Protein AF-0000000084534179 (afdb_homodimer)

Sequence (292 aa):
MTILSTWSPVGTPAGGVPAGLADACLRVGRDLLGTIPERLPAGFRWMLAEEGPDGLPAGPALGWWAGEPLFWRGVDVTLPDARLALFVADLVQDHLTGYAFVQWPECPGHTHPLEPVADAGEAWWRCPASHRKLSPIGLLAGPAPAMTILSTWSPVGTPAGGVPAGLADACLRVGRDLLGTIPERLPAGFRWMLAEEGPDGLPAGPALGWWAGEPLFWRGVDVTLPDARLALFVADLVQDHLTGYAFVQWPECPGHTHPLEPVADAGEAWWRCPASHRKLSPIGLLAGPAPA

Radius of gyration: 19.47 Å; Cα contacts (8 Å, |Δi|>4): 582; chains: 2; bounding box: 47×59×46 Å

Foldseek 3Di:
DAWDWKAAQQGAIDPDQDPLLRVLSNLQSLQCCLAPVVLADVQKIKIWGFADDPPPGGAIWIAIDDPHTPDIDGDDSPDQSQVSNLVVNVRVQCCCVVPVVDAPDDDPPDPHYFHWDRDPRFIFGADPVVRDTDDTRNANNHDDDD/DAWDWKAAQQDAIDPDQDPLLSVLSNLQSLQCCLAPVVLADVQKIKIWGFADDPPPGGAIWIAIDDPHTPDIDGDDSPDQSQVSNLVVNVRVQCCCVVPVVDAPDDDPPDPHYFHWDRDPRFIFGADPVVRDTDDTRNANNHDDDD

Structure (mmCIF, N/CA/C/O backbone):
data_AF-0000000084534179-model_v1
#
loop_
_entity.id
_entity.type
_entity.pdbx_description
1 polymer 'Uncharacterized protein'
#
loop_
_atom_site.group_PDB
_atom_site.id
_atom_site.type_symbol
_atom_site.label_atom_id
_atom_site.label_alt_id
_atom_site.label_comp_id
_atom_site.label_asym_id
_atom_site.label_entity_id
_atom_site.label_seq_id
_atom_site.pdbx_PDB_ins_code
_atom_site.Cartn_x
_atom_site.Cartn_y
_atom_site.Cartn_z
_atom_site.occupancy
_atom_site.B_iso_or_equiv
_atom_site.auth_seq_id
_atom_site.auth_comp_id
_atom_site.auth_asym_id
_atom_site.auth_atom_id
_atom_site.pdbx_PDB_model_num
ATOM 1 N N . MET A 1 1 ? -14.414 -8.781 8.469 1 77.06 1 MET A N 1
ATOM 2 C CA . MET A 1 1 ? -13.734 -9.477 7.383 1 77.06 1 MET A CA 1
ATOM 3 C C . MET A 1 1 ? -14 -10.977 7.438 1 77.06 1 MET A C 1
ATOM 5 O O . MET A 1 1 ? -13.906 -11.586 8.5 1 77.06 1 MET A O 1
ATOM 9 N N . THR A 1 2 ? -14.516 -11.539 6.363 1 86.56 2 THR A N 1
ATOM 10 C CA . THR A 1 2 ? -14.742 -12.977 6.223 1 86.56 2 THR A CA 1
ATOM 11 C C . THR A 1 2 ? -13.727 -13.594 5.273 1 86.56 2 THR A C 1
ATOM 13 O O . THR A 1 2 ? -13.555 -13.133 4.141 1 86.56 2 THR A O 1
ATOM 16 N N . ILE A 1 3 ? -13.094 -14.633 5.809 1 91.56 3 ILE A N 1
ATOM 17 C CA . ILE A 1 3 ? -12.109 -15.32 4.98 1 91.56 3 ILE A CA 1
ATOM 18 C C . ILE A 1 3 ? -12.812 -16.297 4.043 1 91.56 3 ILE A C 1
ATOM 20 O O . ILE A 1 3 ? -13.531 -17.188 4.496 1 91.56 3 ILE A O 1
ATOM 24 N N . LEU A 1 4 ? -12.633 -16.141 2.809 1 93.62 4 LEU A N 1
ATOM 25 C CA . LEU A 1 4 ? -13.273 -16.984 1.809 1 93.62 4 LEU A CA 1
ATOM 26 C C . LEU A 1 4 ? -12.391 -18.188 1.461 1 93.62 4 LEU A C 1
ATOM 28 O O . LEU A 1 4 ? -12.891 -19.297 1.254 1 93.62 4 LEU A O 1
ATOM 32 N N . SER A 1 5 ? -11.18 -18 1.414 1 96.06 5 SER A N 1
ATOM 33 C CA . SER A 1 5 ? -10.266 -19.062 1.024 1 96.06 5 SER A CA 1
ATOM 34 C C . SER A 1 5 ? -8.82 -18.703 1.375 1 96.06 5 SER A C 1
ATOM 36 O O . SER A 1 5 ? -8.469 -17.531 1.434 1 96.06 5 SER A O 1
ATOM 38 N N . THR A 1 6 ? -8.047 -19.656 1.701 1 97.19 6 THR A N 1
ATOM 39 C CA . THR A 1 6 ? -6.59 -19.547 1.761 1 97.19 6 THR A CA 1
ATOM 40 C C . THR A 1 6 ? -5.93 -20.656 0.953 1 97.19 6 THR A C 1
ATOM 42 O O . THR A 1 6 ? -6.469 -21.766 0.852 1 97.19 6 THR A O 1
ATOM 45 N N . TRP A 1 7 ? -4.785 -20.391 0.361 1 97.88 7 TRP A N 1
ATOM 46 C CA . TRP A 1 7 ? -4.105 -21.422 -0.425 1 97.88 7 TRP A CA 1
ATOM 47 C C . TRP A 1 7 ? -2.607 -21.141 -0.499 1 97.88 7 TRP A C 1
ATOM 49 O O . TRP A 1 7 ? -2.16 -20.031 -0.227 1 97.88 7 TRP A O 1
ATOM 59 N N . SER A 1 8 ? -1.868 -22.172 -0.824 1 97.38 8 SER A N 1
ATOM 60 C CA . SER A 1 8 ? -0.41 -22.109 -0.825 1 97.38 8 SER A CA 1
ATOM 61 C C . SER A 1 8 ? 0.099 -21.188 -1.932 1 97.38 8 SER A C 1
ATOM 63 O O . SER A 1 8 ? -0.598 -20.953 -2.922 1 97.38 8 SER A O 1
ATOM 65 N N . PRO A 1 9 ? 1.322 -20.688 -1.859 1 97.25 9 PRO A N 1
ATOM 66 C CA . PRO A 1 9 ? 1.873 -19.719 -2.809 1 97.25 9 PRO A CA 1
ATOM 67 C C . PRO A 1 9 ? 1.792 -20.203 -4.258 1 97.25 9 PRO A C 1
ATOM 69 O O . PRO A 1 9 ? 1.599 -19.391 -5.168 1 97.25 9 PRO A O 1
ATOM 72 N N . VAL A 1 10 ? 1.957 -21.484 -4.434 1 96.88 10 VAL A N 1
ATOM 73 C CA . VAL A 1 10 ? 1.892 -22.016 -5.793 1 96.88 10 VAL A CA 1
ATOM 74 C C . VAL A 1 10 ? 0.834 -23.109 -5.875 1 96.88 10 VAL A C 1
ATOM 76 O O . VAL A 1 10 ? 0.966 -24.047 -6.656 1 96.88 10 VAL A O 1
ATOM 79 N N . GLY A 1 11 ? -0.088 -22.953 -4.973 1 95.69 11 GLY A N 1
ATOM 80 C CA . GLY A 1 11 ? -1.159 -23.938 -4.941 1 95.69 11 GLY A CA 1
ATOM 81 C C . GLY A 1 11 ? -2.404 -23.484 -5.684 1 95.69 11 GLY A C 1
ATOM 82 O O . GLY A 1 11 ? -2.506 -22.312 -6.086 1 95.69 11 GLY A O 1
ATOM 83 N N . THR A 1 12 ? -3.295 -24.406 -5.875 1 92.56 12 THR A N 1
ATOM 84 C CA . THR A 1 12 ? -4.613 -24.125 -6.438 1 92.56 12 THR A CA 1
ATOM 85 C C . THR A 1 12 ? -5.641 -23.922 -5.328 1 92.56 12 THR A C 1
ATOM 87 O O . THR A 1 12 ? -5.789 -24.766 -4.445 1 92.56 12 THR A O 1
ATOM 90 N N . PRO A 1 13 ? -6.227 -22.734 -5.34 1 95.44 13 PRO A N 1
ATOM 91 C CA . PRO A 1 13 ? -7.238 -22.531 -4.301 1 95.44 13 PRO A CA 1
ATOM 92 C C . PRO A 1 13 ? -8.414 -23.5 -4.43 1 95.44 13 PRO A C 1
ATOM 94 O O . PRO A 1 13 ? -8.672 -24.016 -5.52 1 95.44 13 PRO A O 1
ATOM 97 N N . ALA A 1 14 ? -8.977 -23.641 -3.264 1 86.19 14 ALA A N 1
ATOM 98 C CA . ALA A 1 14 ? -10.211 -24.422 -3.301 1 86.19 14 ALA A CA 1
ATOM 99 C C . ALA A 1 14 ? -11.32 -23.656 -4.027 1 86.19 14 ALA A C 1
ATOM 101 O O . ALA A 1 14 ? -11.102 -22.547 -4.52 1 86.19 14 ALA A O 1
ATOM 102 N N . GLY A 1 15 ? -12.453 -24.031 -4.258 1 84 15 GLY A N 1
ATOM 103 C CA . GLY A 1 15 ? -13.586 -23.406 -4.93 1 84 15 GLY A CA 1
ATOM 104 C C . GLY A 1 15 ? -13.859 -22 -4.445 1 84 15 GLY A C 1
ATOM 105 O O . GLY A 1 15 ? -13.367 -21.594 -3.391 1 84 15 GLY A O 1
ATOM 106 N N . GLY A 1 16 ? -14.289 -21.141 -5.312 1 89.62 16 GLY A N 1
ATOM 107 C CA . GLY A 1 16 ? -14.75 -19.828 -4.918 1 89.62 16 GLY A CA 1
ATOM 108 C C . GLY A 1 16 ? -13.789 -18.719 -5.309 1 89.62 16 GLY A C 1
ATOM 109 O O . GLY A 1 16 ? -14.133 -17.531 -5.223 1 89.62 16 GLY A O 1
ATOM 110 N N . VAL A 1 17 ? -12.547 -19.062 -5.676 1 95.44 17 VAL A N 1
ATOM 111 C CA . VAL A 1 17 ? -11.586 -18.062 -6.117 1 95.44 17 VAL A CA 1
ATOM 112 C C . VAL A 1 17 ? -11.609 -17.953 -7.641 1 95.44 17 VAL A C 1
ATOM 114 O O . VAL A 1 17 ? -11.461 -18.953 -8.344 1 95.44 17 VAL A O 1
ATOM 117 N N . PRO A 1 18 ? -11.859 -16.781 -8.117 1 96 18 PRO A N 1
ATOM 118 C CA . PRO A 1 18 ? -11.844 -16.609 -9.57 1 96 18 PRO A CA 1
ATOM 119 C C . PRO A 1 18 ? -10.547 -17.109 -10.203 1 96 18 PRO A C 1
ATOM 121 O O . PRO A 1 18 ? -9.461 -16.891 -9.672 1 96 18 PRO A O 1
ATOM 124 N N . ALA A 1 19 ? -10.664 -17.75 -11.344 1 96.56 19 ALA A N 1
ATOM 125 C CA . ALA A 1 19 ? -9.547 -18.422 -11.992 1 96.56 19 ALA A CA 1
ATOM 126 C C . ALA A 1 19 ? -8.422 -17.453 -12.312 1 96.56 19 ALA A C 1
ATOM 128 O O . ALA A 1 19 ? -7.242 -17.781 -12.156 1 96.56 19 ALA A O 1
ATOM 129 N N . GLY A 1 20 ? -8.805 -16.281 -12.781 1 97.56 20 GLY A N 1
ATOM 130 C CA . GLY A 1 20 ? -7.797 -15.281 -13.117 1 97.56 20 GLY A CA 1
ATOM 131 C C . GLY A 1 20 ? -6.965 -14.844 -11.922 1 97.56 20 GLY A C 1
ATOM 132 O O . GLY A 1 20 ? -5.754 -14.656 -12.039 1 97.56 20 GLY A O 1
ATOM 133 N N . LEU A 1 21 ? -7.609 -14.656 -10.797 1 98.12 21 LEU A N 1
ATOM 134 C CA . LEU A 1 21 ? -6.91 -14.266 -9.578 1 98.12 21 LEU A CA 1
ATOM 135 C C . LEU A 1 21 ? -6.008 -15.383 -9.078 1 98.12 21 LEU A C 1
ATOM 137 O O . LEU A 1 21 ? -4.879 -15.133 -8.656 1 98.12 21 LEU A O 1
ATOM 141 N N . ALA A 1 22 ? -6.531 -16.594 -9.188 1 98.25 22 ALA A N 1
ATOM 142 C CA . ALA A 1 22 ? -5.727 -17.75 -8.805 1 98.25 22 ALA A CA 1
ATOM 143 C C . ALA A 1 22 ? -4.465 -17.844 -9.656 1 98.25 22 ALA A C 1
ATOM 145 O O . ALA A 1 22 ? -3.377 -18.094 -9.133 1 98.25 22 ALA A O 1
ATOM 146 N N . ASP A 1 23 ? -4.684 -17.625 -10.891 1 98.06 23 ASP A N 1
ATOM 147 C CA . ASP A 1 23 ? -3.551 -17.672 -11.805 1 98.06 23 ASP A CA 1
ATOM 148 C C . ASP A 1 23 ? -2.535 -16.578 -11.492 1 98.06 23 ASP A C 1
ATOM 150 O O . ASP A 1 23 ? -1.326 -16.828 -11.516 1 98.06 23 ASP A O 1
ATOM 154 N N . ALA A 1 24 ? -3.004 -15.422 -11.273 1 98.69 24 ALA A N 1
ATOM 155 C CA . ALA A 1 24 ? -2.133 -14.305 -10.922 1 98.69 24 ALA A CA 1
ATOM 156 C C . ALA A 1 24 ? -1.309 -14.625 -9.672 1 98.69 24 ALA A C 1
ATOM 158 O O . ALA A 1 24 ? -0.099 -14.383 -9.641 1 98.69 24 ALA A O 1
ATOM 159 N N . CYS A 1 25 ? -1.933 -15.188 -8.672 1 98.56 25 CYS A N 1
ATOM 160 C CA . CYS A 1 25 ? -1.255 -15.562 -7.438 1 98.56 25 CYS A CA 1
ATOM 161 C C . CYS A 1 25 ? -0.208 -16.641 -7.695 1 98.56 25 CYS A C 1
ATOM 163 O O . CYS A 1 25 ? 0.883 -16.594 -7.125 1 98.56 25 CYS A O 1
ATOM 165 N N . LEU A 1 26 ? -0.593 -17.578 -8.531 1 98 26 LEU A N 1
ATOM 166 C CA . LEU A 1 26 ? 0.335 -18.641 -8.891 1 98 26 LEU A CA 1
ATOM 167 C C . LEU A 1 26 ? 1.602 -18.078 -9.523 1 98 26 LEU A C 1
ATOM 169 O O . LEU A 1 26 ? 2.713 -18.453 -9.148 1 98 26 LEU A O 1
ATOM 173 N N . ARG A 1 27 ? 1.436 -17.156 -10.43 1 98.19 27 ARG A N 1
ATOM 174 C CA . ARG A 1 27 ? 2.568 -16.562 -11.125 1 98.19 27 ARG A CA 1
ATOM 175 C C . ARG A 1 27 ? 3.473 -15.805 -10.164 1 98.19 27 ARG A C 1
ATOM 177 O O . ARG A 1 27 ? 4.684 -16.031 -10.133 1 98.19 27 ARG A O 1
ATOM 184 N N . VAL A 1 28 ? 2.91 -14.992 -9.344 1 98.5 28 VAL A N 1
ATOM 185 C CA . VAL A 1 28 ? 3.695 -14.195 -8.414 1 98.5 28 VAL A CA 1
ATOM 186 C C . VAL A 1 28 ? 4.293 -15.102 -7.336 1 98.5 28 VAL A C 1
ATOM 188 O O . VAL A 1 28 ? 5.43 -14.898 -6.91 1 98.5 28 VAL A O 1
ATOM 191 N N . GLY A 1 29 ? 3.512 -16.078 -6.93 1 98.12 29 GLY A N 1
ATOM 192 C CA . GLY A 1 29 ? 4.012 -17.062 -5.98 1 98.12 29 GLY A CA 1
ATOM 193 C C . GLY A 1 29 ? 5.246 -17.797 -6.473 1 98.12 29 GLY A C 1
ATOM 194 O O . GLY A 1 29 ? 6.191 -18 -5.711 1 98.12 29 GLY A O 1
ATOM 195 N N . ARG A 1 30 ? 5.258 -18.141 -7.703 1 97.75 30 ARG A N 1
ATOM 196 C CA . ARG A 1 30 ? 6.418 -18.797 -8.297 1 97.75 30 ARG A CA 1
ATOM 197 C C . ARG A 1 30 ? 7.648 -17.906 -8.234 1 97.75 30 ARG A C 1
ATOM 199 O O . ARG A 1 30 ? 8.742 -18.359 -7.898 1 97.75 30 ARG A O 1
ATOM 206 N N . ASP A 1 31 ? 7.41 -16.672 -8.578 1 98 31 ASP A N 1
ATOM 207 C CA . ASP A 1 31 ? 8.523 -15.742 -8.555 1 98 31 ASP A CA 1
ATOM 208 C C . ASP A 1 31 ? 9.047 -15.547 -7.129 1 98 31 ASP A C 1
ATOM 210 O O . ASP A 1 31 ? 10.258 -15.453 -6.906 1 98 31 ASP A O 1
ATOM 214 N N . LEU A 1 32 ? 8.164 -15.492 -6.156 1 97.38 32 LEU A N 1
ATOM 215 C CA . LEU A 1 32 ? 8.555 -15.352 -4.758 1 97.38 32 LEU A CA 1
ATOM 216 C C . LEU A 1 32 ? 9.383 -16.547 -4.301 1 97.38 32 LEU A C 1
ATOM 218 O O . LEU A 1 32 ? 10.492 -16.375 -3.785 1 97.38 32 LEU A O 1
ATOM 222 N N . LEU A 1 33 ? 8.859 -17.688 -4.543 1 96.69 33 LEU A N 1
ATOM 223 C CA . LEU A 1 33 ? 9.523 -18.906 -4.09 1 96.69 33 LEU A CA 1
ATOM 224 C C . LEU A 1 33 ? 10.836 -19.125 -4.836 1 96.69 33 LEU A C 1
ATOM 226 O O . LEU A 1 33 ? 11.789 -19.672 -4.273 1 96.69 33 LEU A O 1
ATOM 230 N N . GLY A 1 34 ? 10.836 -18.688 -5.961 1 96.62 34 GLY A N 1
ATOM 231 C CA . GLY A 1 34 ? 12.016 -18.891 -6.777 1 96.62 34 GLY A CA 1
ATOM 232 C C . GLY A 1 34 ? 13.117 -17.875 -6.488 1 96.62 34 GLY A C 1
ATOM 233 O O . GLY A 1 34 ? 14.273 -18.078 -6.879 1 96.62 34 GLY A O 1
ATOM 234 N N . THR A 1 35 ? 12.828 -16.797 -5.84 1 96.19 35 THR A N 1
ATOM 235 C CA . THR A 1 35 ? 13.836 -15.75 -5.715 1 96.19 35 THR A CA 1
ATOM 236 C C . THR A 1 35 ? 14.109 -15.438 -4.246 1 96.19 35 THR A C 1
ATOM 238 O O . THR A 1 35 ? 15.258 -15.219 -3.854 1 96.19 35 THR A O 1
ATOM 241 N N . ILE A 1 36 ? 13.016 -15.391 -3.445 1 95.75 36 ILE A N 1
ATOM 242 C CA . ILE A 1 36 ? 13.242 -14.969 -2.068 1 95.75 36 ILE A CA 1
ATOM 243 C C . ILE A 1 36 ? 12.445 -15.852 -1.116 1 95.75 36 ILE A C 1
ATOM 245 O O . ILE A 1 36 ? 11.75 -15.359 -0.227 1 95.75 36 ILE A O 1
ATOM 249 N N . PRO A 1 37 ? 12.555 -17.141 -1.188 1 95.31 37 PRO A N 1
ATOM 250 C CA . PRO A 1 37 ? 11.781 -18.016 -0.306 1 95.31 37 PRO A CA 1
ATOM 251 C C . PRO A 1 37 ? 12.062 -17.766 1.174 1 95.31 37 PRO A C 1
ATOM 253 O O . PRO A 1 37 ? 11.164 -17.906 2.01 1 95.31 37 PRO A O 1
ATOM 256 N N . GLU A 1 38 ? 13.164 -17.297 1.511 1 94.62 38 GLU A N 1
ATOM 257 C CA . GLU A 1 38 ? 13.586 -17.109 2.896 1 94.62 38 GLU A CA 1
ATOM 258 C C . GLU A 1 38 ? 12.945 -15.875 3.514 1 94.62 38 GLU A C 1
ATOM 260 O O . GLU A 1 38 ? 12.969 -15.703 4.734 1 94.62 38 GLU A O 1
ATOM 265 N N . ARG A 1 39 ? 12.398 -15.016 2.684 1 92.94 39 ARG A N 1
ATOM 266 C CA . ARG A 1 39 ? 11.797 -13.773 3.166 1 92.94 39 ARG A CA 1
ATOM 267 C C . ARG A 1 39 ? 10.297 -13.945 3.383 1 92.94 39 ARG A C 1
ATOM 269 O O . ARG A 1 39 ? 9.633 -13.055 3.91 1 92.94 39 ARG A O 1
ATOM 276 N N . LEU A 1 40 ? 9.781 -15.125 2.934 1 93.69 40 LEU A N 1
ATOM 277 C CA . LEU A 1 40 ? 8.367 -15.414 3.152 1 93.69 40 LEU A CA 1
ATOM 278 C C . LEU A 1 40 ? 8.125 -15.906 4.574 1 93.69 40 LEU A C 1
ATOM 280 O O . LEU A 1 40 ? 8.922 -16.672 5.113 1 93.69 40 LEU A O 1
ATOM 284 N N . PRO A 1 41 ? 7.113 -15.438 5.184 1 93.25 41 PRO A N 1
ATOM 285 C CA . PRO A 1 41 ? 6.82 -15.961 6.52 1 93.25 41 PRO A CA 1
ATOM 286 C C . PRO A 1 41 ? 6.52 -17.453 6.512 1 93.25 41 PRO A C 1
ATOM 288 O O . PRO A 1 41 ? 5.996 -17.984 5.527 1 93.25 41 PRO A O 1
ATOM 291 N N . ALA A 1 42 ? 6.871 -18.078 7.668 1 93.69 42 ALA A N 1
ATOM 292 C CA . ALA A 1 42 ? 6.527 -19.484 7.828 1 93.69 42 ALA A CA 1
ATOM 293 C C . ALA A 1 42 ? 5.02 -19.703 7.695 1 93.69 42 ALA A C 1
ATOM 295 O O . ALA A 1 42 ? 4.23 -18.984 8.32 1 93.69 42 ALA A O 1
ATOM 296 N N . GLY A 1 43 ? 4.645 -20.625 6.84 1 94.38 43 GLY A N 1
ATOM 297 C CA . GLY A 1 43 ? 3.236 -20.953 6.672 1 94.38 43 GLY A CA 1
ATOM 298 C C . GLY A 1 43 ? 2.5 -19.969 5.785 1 94.38 43 GLY A C 1
ATOM 299 O O . GLY A 1 43 ? 1.267 -19.922 5.785 1 94.38 43 GLY A O 1
ATOM 300 N N . PHE A 1 44 ? 3.264 -19.203 5.062 1 96.06 44 PHE A N 1
ATOM 301 C CA . PHE A 1 44 ? 2.68 -18.219 4.172 1 96.06 44 PHE A CA 1
ATOM 302 C C . PHE A 1 44 ? 1.637 -18.844 3.258 1 96.06 44 PHE A C 1
ATOM 304 O O . PHE A 1 44 ? 1.896 -19.875 2.631 1 96.06 44 PHE A O 1
ATOM 311 N N . ARG A 1 45 ? 0.46 -18.141 3.164 1 98 45 ARG A N 1
ATOM 312 C CA . ARG A 1 45 ? -0.627 -18.469 2.244 1 98 45 ARG A CA 1
ATOM 313 C C . ARG A 1 45 ? -1.235 -17.203 1.649 1 98 45 ARG A C 1
ATOM 315 O O . ARG A 1 45 ? -1.21 -16.141 2.275 1 98 45 ARG A O 1
ATOM 322 N N . TRP A 1 46 ? -1.706 -17.375 0.409 1 98.31 46 TRP A N 1
ATOM 323 C CA . TRP A 1 46 ? -2.623 -16.359 -0.092 1 98.31 46 TRP A CA 1
ATOM 324 C C . TRP A 1 46 ? -3.943 -16.391 0.67 1 98.31 46 TRP A C 1
ATOM 326 O O . TRP A 1 46 ? -4.371 -17.453 1.134 1 98.31 46 TRP A O 1
ATOM 336 N N . MET A 1 47 ? -4.578 -15.195 0.743 1 96.81 47 MET A N 1
ATOM 337 C CA . MET A 1 47 ? -5.883 -15.117 1.397 1 96.81 47 MET A CA 1
ATOM 338 C C . MET A 1 47 ? -6.848 -14.266 0.583 1 96.81 47 MET A C 1
ATOM 340 O O . MET A 1 47 ? -6.508 -13.156 0.168 1 96.81 47 MET A O 1
ATOM 344 N N . LEU A 1 48 ? -7.961 -14.797 0.234 1 96.38 48 LEU A N 1
ATOM 345 C CA . LEU A 1 48 ? -9.094 -14.039 -0.288 1 96.38 48 LEU A CA 1
ATOM 346 C C . LEU A 1 48 ? -10.156 -13.844 0.786 1 96.38 48 LEU A C 1
ATOM 348 O O . LEU A 1 48 ? -10.578 -14.805 1.436 1 96.38 48 LEU A O 1
ATOM 352 N N . ALA A 1 49 ? -10.492 -12.664 0.985 1 92.81 49 ALA A N 1
ATOM 353 C CA . ALA A 1 49 ? -11.5 -12.32 1.986 1 92.81 49 ALA A CA 1
ATOM 354 C C . ALA A 1 49 ? -12.555 -11.383 1.407 1 92.81 49 ALA A C 1
ATOM 356 O O . ALA A 1 49 ? -12.383 -10.852 0.304 1 92.81 49 ALA A O 1
ATOM 357 N N . GLU A 1 50 ? -13.625 -11.422 1.968 1 88.69 50 GLU A N 1
ATOM 358 C CA . GLU A 1 50 ? -14.641 -10.398 1.729 1 88.69 50 GLU A CA 1
ATOM 359 C C . GLU A 1 50 ? -14.562 -9.297 2.777 1 88.69 50 GLU A C 1
ATOM 361 O O . GLU A 1 50 ? -14.586 -9.562 3.979 1 88.69 50 GLU A O 1
ATOM 366 N N . GLU A 1 51 ? -14.156 -8.203 2.139 1 75.69 51 GLU A N 1
ATOM 367 C CA . GLU A 1 51 ? -14.023 -7.059 3.039 1 75.69 51 GLU A CA 1
ATOM 368 C C . GLU A 1 51 ? -15 -5.949 2.672 1 75.69 51 GLU A C 1
ATOM 370 O O . GLU A 1 51 ? -15.219 -5.668 1.489 1 75.69 51 GLU A O 1
ATOM 375 N N . GLY A 1 52 ? -15.781 -5.512 3.348 1 64.88 52 GLY A N 1
ATOM 376 C CA . GLY A 1 52 ? -16.641 -4.371 3.061 1 64.88 52 GLY A CA 1
ATOM 377 C C . GLY A 1 52 ? -17.125 -3.664 4.309 1 64.88 52 GLY A C 1
ATOM 378 O O . GLY A 1 52 ? -17.172 -4.258 5.391 1 64.88 52 GLY A O 1
ATOM 379 N N . PRO A 1 53 ? -16.812 -2.357 4.316 1 55.56 53 PRO A N 1
ATOM 380 C CA . PRO A 1 53 ? -17.5 -1.631 5.395 1 55.56 53 PRO A CA 1
ATOM 381 C C . PRO A 1 53 ? -18.984 -1.959 5.488 1 55.56 53 PRO A C 1
ATOM 383 O O . PRO A 1 53 ? -19.562 -2.482 4.531 1 55.56 53 PRO A O 1
ATOM 386 N N . ASP A 1 54 ? -19.484 -1.926 6.688 1 53.06 54 ASP A N 1
ATOM 387 C CA . ASP A 1 54 ? -20.938 -2.09 6.816 1 53.06 54 ASP A CA 1
ATOM 388 C C . ASP A 1 54 ? -21.672 -1.195 5.828 1 53.06 54 ASP A C 1
ATOM 390 O O . ASP A 1 54 ? -21.406 0.003 5.738 1 53.06 54 ASP A O 1
ATOM 394 N N . GLY A 1 55 ? -22.547 -1.659 4.973 1 52.06 55 GLY A N 1
ATOM 395 C CA . GLY A 1 55 ? -23.406 -0.956 4.039 1 52.06 55 GLY A CA 1
ATOM 396 C C . GLY A 1 55 ? -22.875 -0.943 2.621 1 52.06 55 GLY A C 1
ATOM 397 O O . GLY A 1 55 ? -23.562 -0.532 1.691 1 52.06 55 GLY A O 1
ATOM 398 N N . LEU A 1 56 ? -21.562 -0.912 2.471 1 55.91 56 LEU A N 1
ATOM 399 C CA . LEU A 1 56 ? -21.078 -1.09 1.104 1 55.91 56 LEU A CA 1
ATOM 400 C C . LEU A 1 56 ? -20.828 -2.562 0.805 1 55.91 56 LEU A C 1
ATOM 402 O O . LEU A 1 56 ? -20.562 -3.35 1.716 1 55.91 56 LEU A O 1
ATOM 406 N N . PRO A 1 57 ? -21.25 -2.879 -0.315 1 57.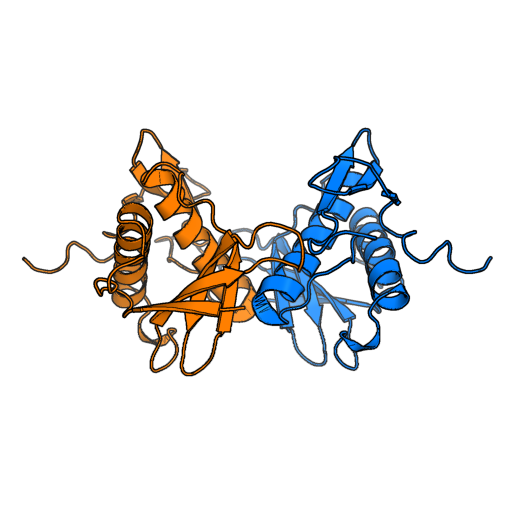66 57 PRO A N 1
ATOM 407 C CA . PRO A 1 57 ? -21.031 -4.285 -0.656 1 57.66 57 PRO A CA 1
ATOM 408 C C . PRO A 1 57 ? -19.609 -4.75 -0.344 1 57.66 57 PRO A C 1
ATOM 410 O O . PRO A 1 57 ? -18.641 -4.035 -0.639 1 57.66 57 PRO A O 1
ATOM 413 N N . ALA A 1 58 ? -19.609 -5.578 0.563 1 71.81 58 ALA A N 1
ATOM 414 C CA . ALA A 1 58 ? -18.344 -6.27 0.779 1 71.81 58 ALA A CA 1
ATOM 415 C C . ALA A 1 58 ? -17.734 -6.719 -0.545 1 71.81 58 ALA A C 1
ATOM 417 O O . ALA A 1 58 ? -18.453 -7.102 -1.472 1 71.81 58 ALA A O 1
ATOM 418 N N . GLY A 1 59 ? -16.562 -6.312 -0.799 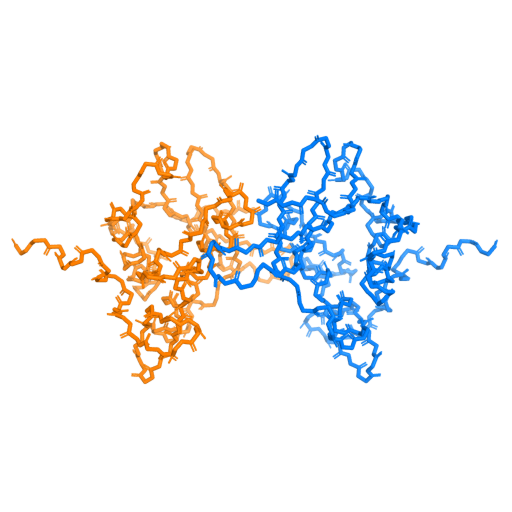1 86.31 59 GLY A N 1
ATOM 419 C CA . GLY A 1 59 ? -15.875 -6.789 -1.99 1 86.31 59 GLY A CA 1
ATOM 420 C C . GLY A 1 59 ? -14.641 -7.621 -1.679 1 86.31 59 GLY A C 1
ATOM 421 O O . GLY A 1 59 ? -14.242 -7.742 -0.518 1 86.31 59 GLY A O 1
ATOM 422 N N . PRO A 1 60 ? -14.273 -8.336 -2.672 1 91.56 60 PRO A N 1
ATOM 423 C CA . PRO A 1 60 ? -13.125 -9.219 -2.461 1 91.56 60 PRO A CA 1
ATOM 424 C C . PRO A 1 60 ? -11.844 -8.461 -2.154 1 91.56 60 PRO A C 1
ATOM 426 O O . PRO A 1 60 ? -11.609 -7.383 -2.709 1 91.56 60 PRO A O 1
ATOM 429 N N . ALA A 1 61 ? -11.148 -8.977 -1.206 1 93.75 61 ALA A N 1
ATOM 430 C CA . ALA A 1 61 ? -9.82 -8.469 -0.865 1 93.75 61 ALA A CA 1
ATOM 431 C C . ALA A 1 61 ? -8.797 -9.602 -0.865 1 93.75 61 ALA A C 1
ATOM 433 O O . ALA A 1 61 ? -9.078 -10.703 -0.407 1 93.75 61 ALA A O 1
ATOM 434 N N . LEU A 1 62 ? -7.641 -9.297 -1.455 1 96.25 62 LEU A N 1
ATOM 435 C CA . LEU A 1 62 ? -6.543 -10.258 -1.494 1 96.25 62 LEU A CA 1
ATOM 436 C C . LEU A 1 62 ? -5.453 -9.875 -0.498 1 96.25 62 LEU A C 1
ATOM 438 O O . LEU A 1 62 ? -5.121 -8.695 -0.353 1 96.25 62 LEU A O 1
ATOM 442 N N . GLY A 1 63 ? -4.844 -10.922 0.161 1 96.81 63 GLY A N 1
ATOM 443 C CA . GLY A 1 63 ? -3.75 -10.648 1.079 1 96.81 63 GLY A CA 1
ATOM 444 C C . GLY A 1 63 ? -2.955 -11.891 1.441 1 96.81 63 GLY A C 1
ATOM 445 O O . GLY A 1 63 ? -3.023 -12.906 0.744 1 96.81 63 GLY A O 1
ATOM 446 N N . TRP A 1 64 ? -2.135 -11.641 2.445 1 96.88 64 TRP A N 1
ATOM 447 C CA . TRP A 1 64 ? -1.301 -12.727 2.953 1 96.88 64 TRP A CA 1
ATOM 448 C C . TRP A 1 64 ? -1.824 -13.234 4.293 1 96.88 64 TRP A C 1
ATOM 450 O O . TRP A 1 64 ? -2.27 -12.445 5.129 1 96.88 64 TRP A O 1
ATOM 460 N N . TRP A 1 65 ? -1.703 -14.508 4.449 1 95.56 65 TRP A N 1
ATOM 461 C CA . TRP A 1 65 ? -2.029 -15.242 5.672 1 95.56 65 TRP A CA 1
ATOM 462 C C . TRP A 1 65 ? -0.825 -16.031 6.172 1 95.56 65 TRP A C 1
ATOM 464 O O . TRP A 1 65 ? -0.098 -16.641 5.379 1 95.56 65 TRP A O 1
ATOM 474 N N . ALA A 1 66 ? -0.565 -16.031 7.426 1 95.31 66 ALA A N 1
ATOM 475 C CA . ALA A 1 66 ? 0.443 -16.844 8.086 1 95.31 66 ALA A CA 1
ATOM 476 C C . ALA A 1 66 ? -0.001 -17.234 9.5 1 95.31 66 ALA A C 1
ATOM 478 O O . ALA A 1 66 ? 0.643 -16.859 10.484 1 95.31 66 ALA A O 1
ATOM 479 N N . GLY A 1 67 ? -1.033 -18.016 9.617 1 93.75 67 GLY A N 1
ATOM 480 C CA . GLY A 1 67 ? -1.675 -18.312 10.883 1 93.75 67 GLY A CA 1
ATOM 481 C C . GLY A 1 67 ? -2.754 -17.312 11.258 1 93.75 67 GLY A C 1
ATOM 482 O O . GLY A 1 67 ? -3.746 -17.688 11.898 1 93.75 67 GLY A O 1
ATOM 483 N N . GLU A 1 68 ? -2.521 -16.078 10.852 1 93.06 68 GLU A N 1
ATOM 484 C CA . GLU A 1 68 ? -3.457 -14.969 10.922 1 93.06 68 GLU A CA 1
ATOM 485 C C . GLU A 1 68 ? -3.299 -14.039 9.719 1 93.06 68 GLU A C 1
ATOM 487 O O . GLU A 1 68 ? -2.297 -14.102 9.008 1 93.06 68 GLU A O 1
ATOM 492 N N . PRO A 1 69 ? -4.363 -13.266 9.43 1 92.56 69 PRO A N 1
ATOM 493 C CA . PRO A 1 69 ? -4.188 -12.312 8.336 1 92.56 69 PRO A CA 1
ATOM 494 C C . PRO A 1 69 ? -3.033 -11.336 8.578 1 92.56 69 PRO A C 1
ATOM 496 O O . PRO A 1 69 ? -2.975 -10.695 9.633 1 92.56 69 PRO A O 1
ATOM 499 N N . LEU A 1 70 ? -2.164 -11.211 7.605 1 92.12 70 LEU A N 1
ATOM 500 C CA . LEU A 1 70 ? -1.047 -10.281 7.727 1 92.12 70 LEU A CA 1
ATOM 501 C C . LEU A 1 70 ? -1.397 -8.922 7.121 1 92.12 70 LEU A C 1
ATOM 503 O O . LEU A 1 70 ? -1.116 -7.883 7.719 1 92.12 70 LEU A O 1
ATOM 507 N N . PHE A 1 71 ? -2 -8.883 6.004 1 92.62 71 PHE A N 1
ATOM 508 C CA . PHE A 1 71 ? -2.473 -7.691 5.309 1 92.62 71 PHE A CA 1
ATOM 509 C C . PHE A 1 71 ? -3.4 -8.07 4.156 1 92.62 71 PHE A C 1
ATOM 511 O O . PHE A 1 71 ? -3.449 -9.234 3.752 1 92.62 71 PHE A O 1
ATOM 518 N N . TRP A 1 72 ? -4.121 -7.109 3.648 1 92.56 72 TRP A N 1
ATOM 519 C CA . TRP A 1 72 ? -4.969 -7.328 2.482 1 92.56 72 TRP A CA 1
ATOM 520 C C . TRP A 1 72 ? -5.281 -6.012 1.779 1 92.56 72 TRP A C 1
ATOM 522 O O . TRP A 1 72 ? -5.043 -4.938 2.33 1 92.56 72 TRP A O 1
ATOM 532 N N . ARG A 1 73 ? -5.742 -6.121 0.586 1 91.44 73 ARG A N 1
ATOM 533 C CA . ARG A 1 73 ? -6.172 -4.996 -0.237 1 91.44 73 ARG A CA 1
ATOM 534 C C . ARG A 1 73 ? -7.348 -5.387 -1.126 1 91.44 73 ARG A C 1
ATOM 536 O O . ARG A 1 73 ? -7.391 -6.496 -1.657 1 91.44 73 ARG A O 1
ATOM 543 N N . GLY A 1 74 ? -8.273 -4.488 -1.173 1 90.38 74 GLY A N 1
ATOM 544 C CA . GLY A 1 74 ? -9.375 -4.723 -2.088 1 90.38 74 GLY A CA 1
ATOM 545 C C . GLY A 1 74 ? -8.93 -4.973 -3.516 1 90.38 74 GLY A C 1
ATOM 546 O O . GLY A 1 74 ? -7.992 -4.332 -3.998 1 90.38 74 GLY A O 1
ATOM 547 N N . VAL A 1 75 ? -9.641 -5.953 -4.148 1 93.5 75 VAL A N 1
ATOM 548 C CA . VAL A 1 75 ? -9.266 -6.316 -5.512 1 93.5 75 VAL A CA 1
ATOM 549 C C . VAL A 1 75 ? -10.508 -6.359 -6.395 1 93.5 75 VAL A C 1
ATOM 551 O O . VAL A 1 75 ? -11.57 -6.828 -5.965 1 93.5 75 VAL A O 1
ATOM 554 N N . ASP A 1 76 ? -10.398 -5.82 -7.629 1 94 76 ASP A N 1
ATOM 555 C CA . ASP A 1 76 ? -11.398 -6.023 -8.672 1 94 76 ASP A CA 1
ATOM 556 C C . ASP A 1 76 ? -11.125 -7.309 -9.453 1 94 76 ASP A C 1
ATOM 558 O O . ASP A 1 76 ? -10.266 -7.328 -10.344 1 94 76 ASP A O 1
ATOM 562 N N . VAL A 1 77 ? -11.867 -8.305 -9.188 1 95.44 77 VAL A N 1
ATOM 563 C CA . VAL A 1 77 ? -11.586 -9.641 -9.703 1 95.44 77 VAL A CA 1
ATOM 564 C C . VAL A 1 77 ? -12.039 -9.742 -11.156 1 95.44 77 VAL A C 1
ATOM 566 O O . VAL A 1 77 ? -11.82 -10.766 -11.812 1 95.44 77 VAL A O 1
ATOM 569 N N . THR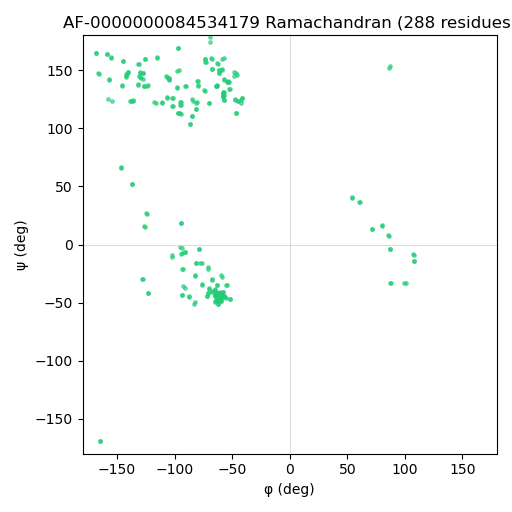 A 1 78 ? -12.641 -8.727 -11.688 1 95.75 78 THR A N 1
ATOM 570 C CA . THR A 1 78 ? -13.133 -8.734 -13.062 1 95.75 78 THR A CA 1
ATOM 571 C C . THR A 1 78 ? -12.07 -8.195 -14.023 1 95.75 78 THR A C 1
ATOM 573 O O . THR A 1 78 ? -12.273 -8.195 -15.234 1 95.75 78 THR A O 1
ATOM 576 N N . LEU A 1 79 ? -10.961 -7.699 -13.484 1 97.31 79 LEU A N 1
ATOM 577 C CA . LEU A 1 79 ? -9.867 -7.203 -14.32 1 97.31 79 LEU A CA 1
ATOM 578 C C . LEU A 1 79 ? -9.344 -8.297 -15.242 1 97.31 79 LEU A C 1
ATOM 580 O O . LEU A 1 79 ? -9.414 -9.484 -14.898 1 97.31 79 LEU A O 1
ATOM 584 N N . PRO A 1 80 ? -8.82 -7.867 -16.453 1 97.94 80 PRO A N 1
ATOM 585 C CA . PRO A 1 80 ? -8.141 -8.859 -17.281 1 97.94 80 PRO A CA 1
ATOM 586 C C . PRO A 1 80 ? -6.973 -9.539 -16.562 1 97.94 80 PRO A C 1
ATOM 588 O O . PRO A 1 80 ? -6.395 -8.969 -15.641 1 97.94 80 PRO A O 1
ATOM 591 N N . ASP A 1 81 ? -6.57 -10.688 -17.047 1 97.94 81 ASP A N 1
ATOM 592 C CA . ASP A 1 81 ? -5.574 -11.531 -16.391 1 97.94 81 ASP A CA 1
ATOM 593 C C . ASP A 1 81 ? -4.273 -10.773 -16.156 1 97.94 81 ASP A C 1
ATOM 595 O O . ASP A 1 81 ? -3.701 -10.828 -15.062 1 97.94 81 ASP A O 1
ATOM 599 N N . ALA A 1 82 ? -3.828 -10.07 -17.156 1 98.56 82 ALA A N 1
ATOM 600 C CA . ALA A 1 82 ? -2.561 -9.359 -17.047 1 98.56 82 ALA A CA 1
ATOM 601 C C . ALA A 1 82 ? -2.631 -8.281 -15.961 1 98.56 82 ALA A C 1
ATOM 603 O O . ALA A 1 82 ? -1.654 -8.047 -15.25 1 98.56 82 ALA A O 1
ATOM 604 N N . ARG A 1 83 ? -3.779 -7.691 -15.828 1 98.44 83 ARG A N 1
ATOM 605 C CA . ARG A 1 83 ? -3.965 -6.641 -14.828 1 98.44 83 ARG A CA 1
ATOM 606 C C . ARG A 1 83 ? -4.098 -7.234 -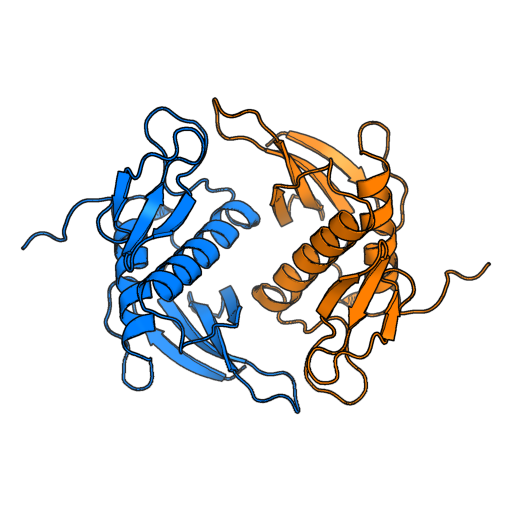13.43 1 98.44 83 ARG A C 1
ATOM 608 O O . ARG A 1 83 ? -3.67 -6.625 -12.453 1 98.44 83 ARG A O 1
ATOM 615 N N . LEU A 1 84 ? -4.684 -8.344 -13.336 1 98.62 84 LEU A N 1
ATOM 616 C CA . LEU A 1 84 ? -4.727 -9.031 -12.055 1 98.62 84 LEU A CA 1
ATOM 617 C C . LEU A 1 84 ? -3.32 -9.406 -11.594 1 98.62 84 LEU A C 1
ATOM 619 O O . LEU A 1 84 ? -2.98 -9.234 -10.422 1 98.62 84 LEU A O 1
ATOM 623 N N . ALA A 1 85 ? -2.504 -9.93 -12.523 1 98.75 85 ALA A N 1
ATOM 624 C CA . ALA A 1 85 ? -1.121 -10.258 -12.195 1 98.75 85 ALA A CA 1
ATOM 625 C C . ALA A 1 85 ? -0.349 -9.023 -11.758 1 98.75 85 ALA A C 1
ATOM 627 O O . ALA A 1 85 ? 0.436 -9.07 -10.805 1 98.75 85 ALA A O 1
ATOM 628 N N . LEU A 1 86 ? -0.603 -7.926 -12.477 1 98.75 86 LEU A N 1
ATOM 629 C CA . LEU A 1 86 ? 0.008 -6.656 -12.102 1 98.75 86 LEU A CA 1
ATOM 630 C C . LEU A 1 86 ? -0.417 -6.246 -10.695 1 98.75 86 LEU A C 1
ATOM 632 O O . LEU A 1 86 ? 0.417 -5.828 -9.891 1 98.75 86 LEU A O 1
ATOM 636 N N . PHE A 1 87 ? -1.671 -6.383 -10.391 1 97.69 87 PHE A N 1
ATOM 637 C CA . PHE A 1 87 ? -2.199 -6.043 -9.078 1 97.69 87 PHE A CA 1
ATOM 638 C C . PHE A 1 87 ? -1.519 -6.863 -7.988 1 97.69 87 PHE A C 1
ATOM 640 O O . PHE A 1 87 ? -1.073 -6.316 -6.977 1 97.69 87 PHE A O 1
ATOM 647 N N . VAL A 1 88 ? -1.449 -8.141 -8.203 1 98.62 88 VAL A N 1
ATOM 648 C CA . VAL A 1 88 ? -0.881 -9.031 -7.195 1 98.62 88 VAL A CA 1
ATOM 649 C C . VAL A 1 88 ? 0.599 -8.711 -6.996 1 98.62 88 VAL A C 1
ATOM 651 O O . VAL A 1 88 ? 1.085 -8.664 -5.863 1 98.62 88 VAL A O 1
ATOM 654 N N . ALA A 1 89 ? 1.304 -8.5 -8.055 1 98.62 89 ALA A N 1
ATOM 655 C CA . ALA A 1 89 ? 2.719 -8.156 -7.973 1 98.62 89 ALA A CA 1
ATOM 656 C C . ALA A 1 89 ? 2.918 -6.848 -7.211 1 98.62 89 ALA A C 1
ATOM 658 O O . ALA A 1 89 ? 3.811 -6.746 -6.363 1 98.62 89 ALA A O 1
ATOM 659 N N . ASP A 1 90 ? 2.104 -5.895 -7.523 1 95.94 90 ASP A N 1
ATOM 660 C CA . ASP A 1 90 ? 2.16 -4.605 -6.836 1 95.94 90 ASP A CA 1
ATOM 661 C C . ASP A 1 90 ? 1.88 -4.77 -5.344 1 95.94 90 ASP A C 1
ATOM 663 O O . ASP A 1 90 ? 2.564 -4.172 -4.508 1 95.94 90 ASP A O 1
ATOM 667 N N . LEU A 1 91 ? 0.845 -5.492 -5.055 1 96.19 91 LEU A N 1
ATOM 668 C CA . LEU A 1 91 ? 0.464 -5.773 -3.674 1 96.19 91 LEU A CA 1
ATOM 669 C C . LEU A 1 91 ? 1.645 -6.336 -2.887 1 96.19 91 LEU A C 1
ATOM 671 O O . LEU A 1 91 ? 1.954 -5.852 -1.796 1 96.19 91 LEU A O 1
ATOM 675 N N . VAL A 1 92 ? 2.336 -7.27 -3.434 1 97.44 92 VAL A N 1
ATOM 676 C CA . VAL A 1 92 ? 3.449 -7.949 -2.781 1 97.44 92 VAL A CA 1
ATOM 677 C C . VAL A 1 92 ? 4.641 -7 -2.676 1 97.44 92 VAL A C 1
ATOM 679 O O . VAL A 1 92 ? 5.281 -6.914 -1.625 1 97.44 92 VAL A O 1
ATOM 682 N N . GLN A 1 93 ? 4.906 -6.258 -3.711 1 94.44 93 GLN A N 1
ATOM 683 C CA . GLN A 1 93 ? 6.035 -5.332 -3.697 1 94.44 93 GLN A CA 1
ATOM 684 C C . GLN A 1 93 ? 5.836 -4.238 -2.648 1 94.44 93 GLN A C 1
ATOM 686 O O . GLN A 1 93 ? 6.773 -3.875 -1.938 1 94.44 93 GLN A O 1
ATOM 691 N N . ASP A 1 94 ? 4.625 -3.771 -2.617 1 91.38 94 ASP A N 1
ATOM 692 C CA . ASP A 1 94 ? 4.324 -2.732 -1.636 1 91.38 94 ASP A CA 1
ATOM 693 C C . ASP A 1 94 ? 4.582 -3.23 -0.215 1 91.38 94 ASP A C 1
ATOM 695 O O . ASP A 1 94 ? 5.148 -2.508 0.608 1 91.38 94 ASP A O 1
ATOM 699 N N . HIS A 1 95 ? 4.168 -4.402 0.045 1 93.75 95 HIS A N 1
ATOM 700 C CA . HIS A 1 95 ? 4.383 -4.988 1.365 1 93.75 95 HIS A CA 1
ATOM 701 C C . HIS A 1 95 ? 5.867 -5.184 1.648 1 93.75 95 HIS A C 1
ATOM 703 O O . HIS A 1 95 ? 6.363 -4.77 2.697 1 93.75 95 HIS A O 1
ATOM 709 N N . LEU A 1 96 ? 6.605 -5.789 0.741 1 93.38 96 LEU A N 1
ATOM 710 C CA . LEU A 1 96 ? 8.016 -6.109 0.94 1 93.38 96 LEU A CA 1
ATOM 711 C C . LEU A 1 96 ? 8.844 -4.836 1.102 1 93.38 96 LEU A C 1
ATOM 713 O O . LEU A 1 96 ? 9.68 -4.746 2.002 1 93.38 96 LEU A O 1
ATOM 717 N N . THR A 1 97 ? 8.547 -3.887 0.269 1 87.88 97 THR A N 1
ATOM 718 C CA . THR A 1 97 ? 9.289 -2.629 0.333 1 87.88 97 THR A CA 1
ATOM 719 C C . THR A 1 97 ? 8.891 -1.835 1.575 1 87.88 97 THR A C 1
ATOM 721 O O . THR A 1 97 ? 9.758 -1.335 2.297 1 87.88 97 THR A O 1
ATOM 724 N N . GLY A 1 98 ? 7.66 -1.769 1.842 1 87.12 98 GLY A N 1
ATOM 725 C CA . GLY A 1 98 ? 7.137 -0.86 2.85 1 87.12 98 GLY A CA 1
ATOM 726 C C . GLY A 1 98 ? 7.246 -1.407 4.262 1 87.12 98 GLY A C 1
ATOM 727 O O . GLY A 1 98 ? 7.352 -0.642 5.223 1 87.12 98 GLY A O 1
ATOM 728 N N . TYR A 1 99 ? 7.262 -2.736 4.398 1 85.94 99 TYR A N 1
ATOM 729 C CA . TYR A 1 99 ? 7.129 -3.309 5.734 1 85.94 99 TYR A CA 1
ATOM 730 C C . TYR A 1 99 ? 8.242 -4.312 6.008 1 85.94 99 TYR A C 1
ATOM 732 O O . TYR A 1 99 ? 8.648 -4.496 7.16 1 85.94 99 TYR A O 1
ATOM 740 N N . ALA A 1 100 ? 8.695 -4.934 4.957 1 82 100 ALA A N 1
ATOM 741 C CA . ALA A 1 100 ? 9.758 -5.922 5.148 1 82 100 ALA A CA 1
ATOM 742 C C . ALA A 1 100 ? 11.117 -5.355 4.742 1 82 100 ALA A C 1
ATOM 744 O O . ALA A 1 100 ? 12.148 -5.996 4.949 1 82 100 ALA A O 1
ATOM 745 N N . PHE A 1 101 ? 11.141 -4.215 4.133 1 82.06 101 PHE A N 1
ATOM 746 C CA . PHE A 1 101 ? 12.344 -3.521 3.689 1 82.06 101 PHE A CA 1
ATOM 747 C C . PHE A 1 101 ? 13.125 -4.375 2.699 1 82.06 101 PHE A C 1
ATOM 749 O O . PHE A 1 101 ? 14.352 -4.477 2.795 1 82.06 101 PHE A O 1
ATOM 756 N N . VAL A 1 102 ? 12.414 -5.062 1.904 1 86.5 102 VAL A N 1
ATOM 757 C CA . VAL A 1 102 ? 12.969 -5.914 0.857 1 86.5 102 VAL A CA 1
ATOM 758 C C . VAL A 1 102 ? 12.656 -5.32 -0.514 1 86.5 102 VAL A C 1
ATOM 760 O O . VAL A 1 102 ? 11.492 -5.039 -0.821 1 86.5 102 VAL A O 1
ATOM 763 N N . GLN A 1 103 ? 13.711 -5.062 -1.252 1 88.31 103 GLN A N 1
ATOM 764 C CA . GLN A 1 103 ? 13.539 -4.664 -2.645 1 88.31 103 GLN A CA 1
ATOM 765 C C . GLN A 1 103 ? 13.406 -5.883 -3.553 1 88.31 103 GLN A C 1
ATOM 767 O O . GLN A 1 103 ? 14.352 -6.648 -3.723 1 88.31 103 GLN A O 1
ATOM 772 N N . TRP A 1 104 ? 12.258 -6.004 -4.023 1 93.75 104 TRP A N 1
ATOM 773 C CA . TRP A 1 104 ? 11.961 -7.211 -4.781 1 93.75 104 TRP A CA 1
ATOM 774 C C . TRP A 1 104 ? 11.07 -6.898 -5.98 1 93.75 104 TRP A C 1
ATOM 776 O O . TRP A 1 104 ? 10.164 -6.066 -5.887 1 93.75 104 TRP A O 1
ATOM 786 N N . PRO A 1 105 ? 11.273 -7.723 -7.188 1 95.75 105 PRO A N 1
ATOM 787 C CA . PRO A 1 105 ? 12.422 -8.594 -7.449 1 95.75 105 PRO A CA 1
ATOM 788 C C . PRO A 1 105 ? 13.688 -7.809 -7.793 1 95.75 105 PRO A C 1
ATOM 790 O O . PRO A 1 105 ? 13.617 -6.637 -8.164 1 95.75 105 PRO A O 1
ATOM 793 N N . GLU A 1 106 ? 14.781 -8.484 -7.629 1 92.69 106 GLU A N 1
ATOM 794 C CA . GLU A 1 106 ? 16.047 -7.852 -7.973 1 92.69 106 GLU A CA 1
ATOM 795 C C . GLU A 1 106 ? 16.125 -7.547 -9.469 1 92.69 106 GLU A C 1
ATOM 797 O O . GLU A 1 106 ? 15.695 -8.359 -10.297 1 92.69 106 GLU A O 1
ATOM 802 N N . CYS A 1 107 ? 16.594 -6.398 -9.781 1 93.69 107 CYS A N 1
ATOM 803 C CA . CYS A 1 107 ? 16.938 -6.043 -11.148 1 93.69 107 CYS A CA 1
ATOM 804 C C . CYS A 1 107 ? 18.438 -6.227 -11.398 1 93.69 107 CYS A C 1
ATOM 806 O O . CYS A 1 107 ? 19.25 -5.504 -10.828 1 93.69 107 CYS A O 1
ATOM 808 N N . PRO A 1 108 ? 18.766 -7.168 -12.242 1 90.62 108 PRO A N 1
ATOM 809 C CA . PRO A 1 108 ? 20.188 -7.438 -12.445 1 90.62 108 PRO A CA 1
ATOM 810 C C . PRO A 1 108 ? 20.969 -6.203 -12.898 1 90.62 108 PRO A C 1
ATOM 812 O O . PRO A 1 108 ? 20.578 -5.555 -13.875 1 90.62 108 PRO A O 1
ATOM 815 N N . GLY A 1 109 ? 22.016 -5.891 -12.117 1 88.31 109 GLY A N 1
ATOM 816 C CA . GLY A 1 109 ? 22.891 -4.789 -12.469 1 88.31 109 GLY A CA 1
ATOM 817 C C . GLY A 1 109 ? 22.406 -3.449 -11.945 1 88.31 109 GLY A C 1
ATOM 818 O O . GLY A 1 109 ? 23.031 -2.416 -12.195 1 88.31 109 GLY A O 1
ATOM 819 N N . HIS A 1 110 ? 21.25 -3.482 -11.336 1 89.25 110 HIS A N 1
ATOM 820 C CA . HIS A 1 110 ? 20.719 -2.234 -10.805 1 89.25 110 HIS A CA 1
ATOM 821 C C . HIS A 1 110 ? 20.375 -2.363 -9.328 1 89.25 110 HIS A C 1
ATOM 823 O O . HIS A 1 110 ? 20.219 -3.475 -8.82 1 89.25 110 HIS A O 1
ATOM 829 N N . THR A 1 111 ? 20.281 -1.267 -8.602 1 83.81 111 THR A N 1
ATOM 830 C CA . THR A 1 111 ? 19.938 -1.247 -7.18 1 83.81 111 THR A CA 1
ATOM 831 C C . THR A 1 111 ? 18.438 -1.055 -6.977 1 83.81 111 THR A C 1
ATOM 833 O O . THR A 1 111 ? 17.953 -1.083 -5.848 1 83.81 111 THR A O 1
ATOM 836 N N . HIS A 1 112 ? 17.625 -0.87 -7.965 1 86.44 112 HIS A N 1
ATOM 837 C CA . HIS A 1 112 ? 16.172 -0.777 -7.902 1 86.44 112 HIS A CA 1
ATOM 838 C C . HIS A 1 112 ? 15.523 -2.117 -8.219 1 86.44 112 HIS A C 1
ATOM 840 O O . HIS A 1 112 ? 16.094 -2.934 -8.945 1 86.44 112 HIS A O 1
ATOM 846 N N . PRO A 1 113 ? 14.383 -2.33 -7.633 1 93.06 113 PRO A N 1
ATOM 847 C CA . PRO A 1 113 ? 13.68 -3.549 -8.031 1 93.06 113 PRO A CA 1
ATOM 848 C C . PRO A 1 113 ? 13.055 -3.441 -9.422 1 93.06 113 PRO A C 1
ATOM 850 O O . PRO A 1 113 ? 12.82 -2.334 -9.914 1 93.06 113 PRO A O 1
ATOM 853 N N . LEU A 1 114 ? 12.844 -4.582 -10.023 1 95.62 114 LEU A N 1
ATOM 854 C CA . LEU A 1 114 ? 11.984 -4.59 -11.195 1 95.62 114 LEU A CA 1
ATOM 855 C C . LEU A 1 114 ? 10.578 -4.121 -10.844 1 95.62 114 LEU A C 1
ATOM 857 O O . LEU A 1 114 ? 10.133 -4.281 -9.711 1 95.62 114 LEU A O 1
ATOM 861 N N . GLU A 1 115 ? 9.945 -3.477 -11.773 1 96.06 115 GLU A N 1
ATOM 862 C CA . GLU A 1 115 ? 8.555 -3.074 -11.578 1 96.06 115 GLU A CA 1
ATOM 863 C C . GLU A 1 115 ? 7.605 -3.932 -12.406 1 96.06 115 GLU A C 1
ATOM 865 O O . GLU A 1 115 ? 7.949 -4.355 -13.516 1 96.06 115 GLU A O 1
ATOM 870 N N . PRO A 1 116 ? 6.438 -4.215 -11.875 1 98.31 116 PRO A N 1
ATOM 871 C CA . PRO A 1 116 ? 5.445 -4.93 -12.68 1 98.31 116 PRO A CA 1
ATOM 872 C C . PRO A 1 116 ? 4.703 -4.012 -13.648 1 98.31 116 PRO A C 1
ATOM 874 O O . PRO A 1 116 ? 4.402 -2.863 -13.312 1 98.31 116 PRO A O 1
ATOM 877 N N . VAL A 1 117 ? 4.441 -4.5 -14.867 1 98.19 117 VAL A N 1
ATOM 878 C CA . VAL A 1 117 ? 3.676 -3.762 -15.867 1 98.19 117 VAL A CA 1
ATOM 879 C C . VAL A 1 117 ? 2.781 -4.723 -16.641 1 98.19 117 VAL A C 1
ATOM 881 O O . VAL A 1 117 ? 3.111 -5.898 -16.797 1 98.19 117 VAL A O 1
ATOM 884 N N . ALA A 1 118 ? 1.632 -4.246 -17 1 98.31 118 ALA A N 1
ATOM 885 C CA . ALA A 1 118 ? 0.768 -4.977 -17.922 1 98.31 118 ALA A CA 1
ATOM 886 C C . ALA A 1 118 ? 0.839 -4.379 -19.328 1 98.31 118 ALA A C 1
ATOM 888 O O . ALA A 1 118 ? 0.581 -3.188 -19.516 1 98.31 118 ALA A O 1
ATOM 889 N N . ASP A 1 119 ? 1.27 -5.184 -20.266 1 96.75 119 ASP A N 1
ATOM 890 C CA . ASP A 1 119 ? 1.437 -4.738 -21.641 1 96.75 119 ASP A CA 1
ATOM 891 C C . ASP A 1 119 ? 0.943 -5.797 -22.625 1 96.75 119 ASP A C 1
ATOM 893 O O . ASP A 1 119 ? 1.41 -6.938 -22.609 1 96.75 119 ASP A O 1
ATOM 897 N N . ALA A 1 120 ? -0.053 -5.355 -23.516 1 95.56 120 ALA A N 1
ATOM 898 C CA . ALA A 1 120 ? -0.558 -6.207 -24.594 1 95.56 120 ALA A CA 1
ATOM 899 C C . ALA A 1 120 ? -1.041 -7.547 -24.047 1 95.56 120 ALA A C 1
ATOM 901 O O . ALA A 1 120 ? -0.652 -8.602 -24.547 1 95.56 120 ALA A O 1
ATOM 902 N N . GLY A 1 121 ? -1.66 -7.5 -22.984 1 96.62 121 GLY A N 1
ATOM 903 C CA . GLY A 1 121 ? -2.33 -8.68 -22.453 1 96.62 121 GLY A CA 1
ATOM 904 C C . GLY A 1 121 ? -1.413 -9.578 -21.641 1 96.62 121 GLY A C 1
ATOM 905 O O . GLY A 1 121 ? -1.801 -10.68 -21.25 1 96.62 121 GLY A O 1
ATOM 906 N N . GLU A 1 122 ? -0.227 -9.109 -21.391 1 98 122 GLU A N 1
ATOM 907 C CA . GLU A 1 122 ? 0.732 -9.867 -20.594 1 98 122 GLU A CA 1
ATOM 908 C C . GLU A 1 122 ? 1.336 -9.008 -19.5 1 98 122 GLU A C 1
ATOM 910 O O . GLU A 1 122 ? 1.494 -7.797 -19.656 1 98 122 GLU A O 1
ATOM 915 N N . ALA A 1 123 ? 1.599 -9.648 -18.344 1 98.62 123 ALA A N 1
ATOM 916 C CA . ALA A 1 123 ? 2.256 -8.961 -17.234 1 98.62 123 ALA A CA 1
ATOM 917 C C . ALA A 1 123 ? 3.752 -9.258 -17.203 1 98.62 123 ALA A C 1
ATOM 919 O O . ALA A 1 123 ? 4.16 -10.414 -17.328 1 98.62 123 ALA A O 1
ATOM 920 N N . TRP A 1 124 ? 4.523 -8.172 -17 1 98.69 124 TRP A N 1
ATOM 921 C CA . TRP A 1 124 ? 5.977 -8.281 -17.109 1 98.69 124 TRP A CA 1
ATOM 922 C C . TRP A 1 124 ? 6.656 -7.668 -15.891 1 98.69 124 TRP A C 1
ATOM 924 O O . TRP A 1 124 ? 6.152 -6.699 -15.312 1 98.69 124 TRP A O 1
ATOM 934 N N . TRP A 1 125 ? 7.785 -8.273 -15.57 1 98.38 125 TRP A N 1
ATOM 935 C CA . TRP A 1 125 ? 8.781 -7.559 -14.781 1 98.38 125 TRP A CA 1
ATOM 936 C C . TRP A 1 125 ? 9.664 -6.695 -15.672 1 98.38 125 TRP A C 1
ATOM 938 O O . TRP A 1 125 ? 10.273 -7.191 -16.625 1 98.38 125 TRP A O 1
ATOM 948 N N . ARG A 1 126 ? 9.695 -5.441 -15.359 1 98.06 126 ARG A N 1
ATOM 949 C CA . ARG A 1 126 ? 10.422 -4.5 -16.203 1 98.06 126 ARG A CA 1
ATOM 950 C C . ARG A 1 126 ? 11.406 -3.674 -15.383 1 98.06 126 ARG A C 1
ATOM 952 O O . ARG A 1 126 ? 11.117 -3.299 -14.25 1 98.06 126 ARG A O 1
ATOM 959 N N . CYS A 1 127 ? 12.555 -3.404 -15.977 1 95.88 127 CYS A N 1
ATOM 960 C CA . CYS A 1 127 ? 13.453 -2.416 -15.398 1 95.88 127 CYS A CA 1
ATOM 961 C C . CYS A 1 127 ? 12.883 -1.01 -15.531 1 95.88 127 CYS A C 1
ATOM 963 O O . CYS A 1 127 ? 12.617 -0.548 -16.641 1 95.88 127 CYS A O 1
ATOM 965 N N . PRO A 1 128 ? 12.703 -0.348 -14.406 1 91.25 128 PRO A N 1
ATOM 966 C CA . PRO A 1 128 ? 12.086 0.974 -14.523 1 91.25 128 PRO A CA 1
ATOM 967 C C . PRO A 1 128 ? 13.016 2.006 -15.164 1 91.25 128 PRO A C 1
ATOM 969 O O . PRO A 1 128 ? 12.555 3.043 -15.641 1 91.25 128 PRO A O 1
ATOM 972 N N . ALA A 1 129 ? 14.234 1.759 -15.133 1 88.38 129 ALA A N 1
ATOM 973 C CA . ALA A 1 129 ? 15.203 2.691 -15.695 1 88.38 129 ALA A CA 1
ATOM 974 C C . ALA A 1 129 ? 15.336 2.506 -17.203 1 88.38 129 ALA A C 1
ATOM 976 O O . ALA A 1 129 ? 15.203 3.463 -17.969 1 88.38 129 ALA A O 1
ATOM 977 N N . SER A 1 130 ? 15.523 1.315 -17.656 1 92.75 130 SER A N 1
ATOM 978 C CA . SER A 1 130 ? 15.75 1.05 -19.078 1 92.75 130 SER A CA 1
ATOM 979 C C . SER A 1 130 ? 14.445 0.725 -19.797 1 92.75 130 SER A C 1
ATOM 981 O O . SER A 1 130 ? 14.398 0.72 -21.031 1 92.75 130 SER A O 1
ATOM 983 N N . HIS A 1 131 ? 13.398 0.298 -19.031 1 94.69 131 HIS A N 1
ATOM 984 C CA . HIS A 1 131 ? 12.086 -0.093 -19.547 1 94.69 131 HIS A CA 1
ATOM 985 C C . HIS A 1 131 ? 12.156 -1.419 -20.297 1 94.69 131 HIS A C 1
ATOM 987 O O . HIS A 1 131 ? 11.227 -1.777 -21.016 1 94.69 131 HIS A O 1
ATOM 993 N N . ARG A 1 132 ? 13.273 -2.047 -20.094 1 96 132 ARG A N 1
ATOM 994 C CA . ARG A 1 132 ? 13.398 -3.379 -20.672 1 96 132 ARG A CA 1
ATOM 995 C C . ARG A 1 132 ? 12.578 -4.398 -19.906 1 96 132 ARG A C 1
ATOM 997 O O . ARG A 1 132 ? 12.641 -4.449 -18.672 1 96 132 ARG A O 1
ATOM 1004 N N . LYS A 1 133 ? 11.836 -5.18 -20.641 1 97.5 133 LYS A N 1
ATOM 1005 C CA . LYS A 1 133 ? 11.102 -6.285 -20.031 1 97.5 133 LYS A CA 1
ATOM 1006 C C . LYS A 1 133 ? 12.008 -7.496 -19.828 1 97.5 133 LYS A C 1
ATOM 1008 O O . LYS A 1 133 ? 12.531 -8.062 -20.781 1 97.5 133 LYS A O 1
ATOM 1013 N N . LEU A 1 134 ? 12.203 -7.867 -18.625 1 97.06 134 LEU A N 1
ATOM 1014 C CA . LEU A 1 134 ? 13.148 -8.93 -18.312 1 97.06 134 LEU A CA 1
ATOM 1015 C C . LEU A 1 134 ? 12.469 -10.297 -18.375 1 97.06 134 LEU A C 1
ATOM 1017 O O . LEU A 1 134 ? 13.055 -11.266 -18.875 1 97.06 134 LEU A O 1
ATOM 1021 N N . SER A 1 135 ? 11.258 -10.414 -17.797 1 97.25 135 SER A N 1
ATOM 1022 C CA . SER A 1 135 ? 10.562 -11.688 -17.703 1 97.25 135 SER A CA 1
ATOM 1023 C C . SER A 1 135 ? 9.055 -11.492 -17.547 1 97.25 135 SER A C 1
ATOM 1025 O O . SER A 1 135 ? 8.617 -10.57 -16.844 1 97.25 135 SER A O 1
ATOM 1027 N N . PRO A 1 136 ? 8.32 -12.414 -18.234 1 97.88 136 PRO A N 1
ATOM 1028 C CA . PRO A 1 136 ? 6.926 -12.453 -17.781 1 97.88 136 PRO A CA 1
ATOM 1029 C C . PRO A 1 136 ? 6.797 -12.742 -16.297 1 97.88 136 PRO A C 1
ATOM 1031 O O . PRO A 1 136 ? 7.609 -13.484 -15.734 1 97.88 136 PRO A O 1
ATOM 1034 N N . ILE A 1 137 ? 5.848 -12.102 -15.664 1 98.62 137 ILE A N 1
ATOM 1035 C CA . ILE A 1 137 ? 5.582 -12.422 -14.273 1 98.62 137 ILE A CA 1
ATOM 1036 C C . ILE A 1 137 ? 5.238 -13.906 -14.141 1 98.62 137 ILE A C 1
ATOM 1038 O O . ILE A 1 137 ? 4.395 -14.422 -14.875 1 98.62 137 ILE A O 1
ATOM 1042 N N . GLY A 1 138 ? 5.918 -14.625 -13.273 1 98.12 138 GLY A N 1
ATOM 1043 C CA . GLY A 1 138 ? 5.73 -16.062 -13.07 1 98.12 138 GLY A CA 1
ATOM 1044 C C . GLY A 1 138 ? 6.871 -16.891 -13.609 1 98.12 138 GLY A C 1
ATOM 1045 O O . GLY A 1 138 ? 6.984 -18.078 -13.297 1 98.12 138 GLY A O 1
ATOM 1046 N N . LEU A 1 139 ? 7.75 -16.266 -14.328 1 97.31 139 LEU A N 1
ATOM 1047 C CA . LEU A 1 139 ? 8.812 -17.016 -14.984 1 97.31 139 LEU A CA 1
ATOM 1048 C C . LEU A 1 139 ? 10.18 -16.453 -14.617 1 97.31 139 LEU A C 1
ATOM 1050 O O . LEU A 1 139 ? 11.164 -16.703 -15.32 1 97.31 139 LEU A O 1
ATOM 1054 N N . LEU A 1 140 ? 10.242 -15.656 -13.602 1 95.31 140 LEU A N 1
ATOM 1055 C CA . LEU A 1 140 ? 11.477 -14.992 -13.211 1 95.31 140 LEU A CA 1
ATOM 1056 C C . LEU A 1 140 ? 12.562 -16.016 -12.875 1 95.31 140 LEU A C 1
ATOM 1058 O O . LEU A 1 140 ? 13.734 -15.797 -13.188 1 95.31 140 LEU A O 1
ATOM 1062 N N . ALA A 1 141 ? 12.227 -17.062 -12.148 1 90.06 141 ALA A N 1
ATOM 1063 C CA . ALA A 1 141 ? 13.18 -18.094 -11.773 1 90.06 141 ALA A CA 1
ATOM 1064 C C . ALA A 1 141 ? 13.148 -19.25 -12.766 1 90.06 141 ALA A C 1
ATOM 1066 O O . ALA A 1 141 ? 13.672 -20.328 -12.484 1 90.06 141 ALA A O 1
ATOM 1067 N N . GLY A 1 142 ? 12.633 -18.984 -13.859 1 82.62 142 GLY A N 1
ATOM 1068 C CA . GLY A 1 142 ? 12.539 -20.047 -14.844 1 82.62 142 GLY A CA 1
ATOM 1069 C C . GLY A 1 142 ? 11.297 -20.906 -14.688 1 82.62 142 GLY A C 1
ATOM 1070 O O . GLY A 1 142 ? 10.594 -20.812 -13.68 1 82.62 142 GLY A O 1
ATOM 1071 N N . PRO A 1 143 ? 10.867 -21.453 -15.781 1 70.81 143 PRO A N 1
ATOM 1072 C CA . PRO A 1 143 ? 9.68 -22.312 -15.734 1 70.81 143 PRO A CA 1
ATOM 1073 C C . PRO A 1 143 ? 9.828 -23.484 -14.758 1 70.81 143 PRO A C 1
ATOM 1075 O O . PRO A 1 143 ? 10.953 -23.906 -14.477 1 70.81 143 PRO A O 1
ATOM 1078 N N . ALA A 1 144 ? 8.781 -23.641 -13.914 1 59.41 144 ALA A N 1
ATOM 1079 C CA . ALA A 1 144 ? 8.805 -24.844 -13.086 1 59.41 144 ALA A CA 1
ATOM 1080 C C . ALA A 1 144 ? 9.266 -26.047 -13.898 1 59.41 144 ALA A C 1
ATOM 1082 O O . ALA A 1 144 ? 8.992 -26.141 -15.102 1 59.41 144 ALA A O 1
ATOM 1083 N N . PRO A 1 145 ? 10.273 -26.719 -13.406 1 47.62 145 PRO A N 1
ATOM 1084 C CA . PRO A 1 145 ? 10.703 -27.891 -14.18 1 47.62 145 PRO A CA 1
ATOM 1085 C C . PRO A 1 145 ? 9.531 -28.719 -14.695 1 47.62 145 PRO A C 1
ATOM 1087 O O . PRO A 1 145 ? 8.492 -28.812 -14.023 1 47.62 145 PRO A O 1
ATOM 1090 N N . ALA A 1 146 ? 9.477 -28.875 -16.031 1 47.69 146 ALA A N 1
ATOM 1091 C CA . ALA A 1 146 ? 8.516 -29.781 -16.656 1 47.69 146 ALA A CA 1
ATOM 1092 C C . ALA A 1 146 ? 8.578 -31.156 -16 1 47.69 146 ALA A C 1
ATOM 1094 O O . ALA A 1 146 ? 9.641 -31.594 -15.555 1 47.69 146 ALA A O 1
ATOM 1095 N N . MET B 1 1 ? 18.641 2.396 4.121 1 77.06 1 MET B N 1
ATOM 1096 C CA . MET B 1 1 ? 17.703 3.494 4.363 1 77.06 1 MET B CA 1
ATOM 1097 C C . MET B 1 1 ? 18.281 4.492 5.359 1 77.06 1 MET B C 1
ATOM 1099 O O . MET B 1 1 ? 18.812 4.098 6.402 1 77.06 1 MET B O 1
ATOM 1103 N N . THR B 1 2 ? 18.375 5.754 4.977 1 86.5 2 THR B N 1
ATOM 1104 C CA . THR B 1 2 ? 18.812 6.844 5.84 1 86.5 2 THR B CA 1
ATOM 1105 C C . THR B 1 2 ? 17.641 7.727 6.246 1 86.5 2 THR B C 1
ATOM 1107 O O . THR B 1 2 ? 16.891 8.211 5.391 1 86.5 2 THR B O 1
ATOM 1110 N N . ILE B 1 3 ? 17.547 7.871 7.562 1 91.5 3 ILE B N 1
ATOM 1111 C CA . ILE B 1 3 ? 16.469 8.719 8.07 1 91.5 3 ILE B CA 1
ATOM 1112 C C . ILE B 1 3 ? 16.875 10.188 7.969 1 91.5 3 ILE B C 1
ATOM 1114 O O . ILE B 1 3 ? 17.906 10.594 8.523 1 91.5 3 ILE B O 1
ATOM 1118 N N . LEU B 1 4 ? 16.125 10.945 7.301 1 93.62 4 LEU B N 1
ATOM 1119 C CA . LEU B 1 4 ? 16.422 12.359 7.105 1 93.62 4 LEU B CA 1
ATOM 1120 C C . LEU B 1 4 ? 15.742 13.211 8.18 1 93.62 4 LEU B C 1
ATOM 1122 O O . LEU B 1 4 ? 16.312 14.195 8.648 1 93.62 4 LEU B O 1
ATOM 1126 N N . SER B 1 5 ? 14.648 12.859 8.562 1 96 5 SER B N 1
ATOM 1127 C CA . SER B 1 5 ? 13.898 13.641 9.539 1 96 5 SER B CA 1
ATOM 1128 C C . SER B 1 5 ? 12.727 12.852 10.102 1 96 5 SER B C 1
ATOM 1130 O O . SER B 1 5 ? 12.188 11.969 9.438 1 96 5 SER B O 1
ATOM 1132 N N . THR B 1 6 ? 12.391 13.07 11.312 1 97.19 6 THR B N 1
ATOM 1133 C CA . THR B 1 6 ? 11.133 12.648 11.914 1 97.19 6 THR B CA 1
ATOM 1134 C C . THR B 1 6 ? 10.43 13.82 12.586 1 97.19 6 THR B C 1
ATOM 1136 O O . THR B 1 6 ? 11.086 14.734 13.102 1 97.19 6 THR B O 1
ATOM 1139 N N . TRP B 1 7 ? 9.125 13.844 12.594 1 97.94 7 TRP B N 1
ATOM 1140 C CA . TRP B 1 7 ? 8.398 14.938 13.227 1 97.94 7 TRP B CA 1
ATOM 1141 C C . TRP B 1 7 ? 7.008 14.492 13.656 1 97.94 7 TRP B C 1
ATOM 1143 O O . TRP B 1 7 ? 6.504 13.469 13.188 1 97.94 7 TRP B O 1
ATOM 1153 N N . SER B 1 8 ? 6.438 15.258 14.562 1 97.44 8 SER B N 1
ATOM 1154 C CA . SER B 1 8 ? 5.156 14.898 15.164 1 97.44 8 SER B CA 1
ATOM 1155 C C . SER B 1 8 ? 4.023 14.992 14.148 1 97.44 8 SER B C 1
ATOM 1157 O O . SER B 1 8 ? 4.141 15.703 13.148 1 97.44 8 SER B O 1
ATOM 1159 N N . PRO B 1 9 ? 2.885 14.352 14.375 1 97.25 9 PRO B N 1
ATOM 1160 C CA . PRO B 1 9 ? 1.775 14.289 13.422 1 97.25 9 PRO 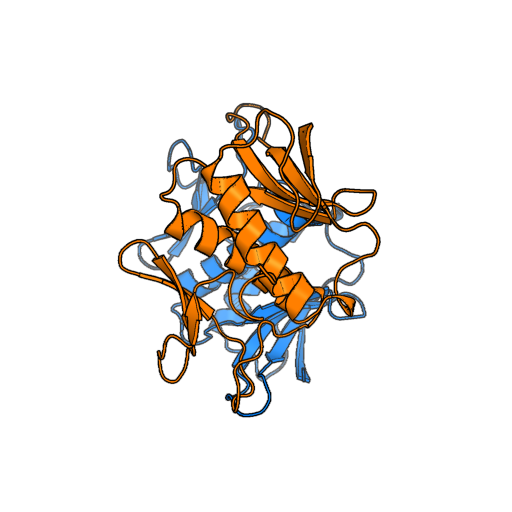B CA 1
ATOM 1161 C C . PRO B 1 9 ? 1.305 15.672 12.969 1 97.25 9 PRO B C 1
ATOM 1163 O O . PRO B 1 9 ? 0.892 15.844 11.82 1 97.25 9 PRO B O 1
ATOM 1166 N N . VAL B 1 10 ? 1.361 16.609 13.875 1 96.88 10 VAL B N 1
ATOM 1167 C CA . VAL B 1 10 ? 0.923 17.953 13.508 1 96.88 10 VAL B CA 1
ATOM 1168 C C . VAL B 1 10 ? 2.041 18.953 13.789 1 96.88 10 VAL B C 1
ATOM 1170 O O . VAL B 1 10 ? 1.778 20.125 14.117 1 96.88 10 VAL B O 1
ATOM 1173 N N . GLY B 1 11 ? 3.215 18.406 13.734 1 95.69 11 GLY B N 1
ATOM 1174 C CA . GLY B 1 11 ? 4.367 19.25 13.984 1 95.69 11 GLY B CA 1
ATOM 1175 C C . GLY B 1 11 ? 5.023 19.766 12.711 1 95.69 11 GLY B C 1
ATOM 1176 O O . GLY B 1 11 ? 4.684 19.312 11.609 1 95.69 11 GLY B O 1
ATOM 1177 N N . THR B 1 12 ? 5.898 20.688 12.883 1 92.44 12 THR B N 1
ATOM 1178 C CA . THR B 1 12 ? 6.734 21.203 11.805 1 92.44 12 THR B CA 1
ATOM 1179 C C . THR B 1 12 ? 8.078 20.469 11.773 1 92.44 12 THR B C 1
ATOM 1181 O O . THR B 1 12 ? 8.781 20.422 12.781 1 92.44 12 THR B O 1
ATOM 1184 N N . PRO B 1 13 ? 8.32 19.828 10.641 1 95.38 13 PRO B N 1
ATOM 1185 C CA . PRO B 1 13 ? 9.625 19.156 10.594 1 95.38 13 PRO B CA 1
ATOM 1186 C C . PRO B 1 13 ? 10.797 20.125 10.688 1 95.38 13 PRO B C 1
ATOM 1188 O O . PRO B 1 13 ? 10.648 21.312 10.375 1 95.38 13 PRO B O 1
ATOM 1191 N N . ALA B 1 14 ? 11.852 19.484 11.148 1 86.19 14 ALA B N 1
ATOM 1192 C CA . ALA B 1 14 ? 13.078 20.281 11.125 1 86.19 14 ALA B CA 1
ATOM 1193 C C . ALA B 1 14 ? 13.547 20.531 9.695 1 86.19 14 ALA B C 1
ATOM 1195 O O . ALA B 1 14 ? 12.906 20.078 8.742 1 86.19 14 ALA B O 1
ATOM 1196 N N . GLY B 1 15 ? 14.492 21.25 9.359 1 83.75 15 GLY B N 1
ATOM 1197 C CA . GLY B 1 15 ? 15.031 21.562 8.047 1 83.75 15 GLY B CA 1
ATOM 1198 C C . GLY B 1 15 ? 15.203 20.328 7.168 1 83.75 15 GLY B C 1
ATOM 1199 O O . GLY B 1 15 ? 15.18 19.203 7.66 1 83.75 15 GLY B O 1
ATOM 1200 N N . GLY B 1 16 ? 15.008 20.484 5.895 1 89.81 16 GLY B N 1
ATOM 1201 C CA . GLY B 1 16 ? 15.312 19.422 4.949 1 89.81 16 GLY B CA 1
ATOM 1202 C C . GLY B 1 16 ? 14.07 18.766 4.375 1 89.81 16 GLY B C 1
ATOM 1203 O O . GLY B 1 16 ? 14.148 18 3.416 1 89.81 16 GLY B O 1
ATOM 1204 N N . VAL B 1 17 ? 12.891 19 4.977 1 95.5 17 VAL B N 1
ATOM 1205 C CA . VAL B 1 17 ? 11.648 18.453 4.453 1 95.5 17 VAL B CA 1
ATOM 1206 C C . VAL B 1 17 ? 10.961 19.484 3.559 1 95.5 17 VAL B C 1
ATOM 1208 O O . VAL B 1 17 ? 10.727 20.609 3.979 1 95.5 17 VAL B O 1
ATOM 1211 N N . PRO B 1 18 ? 10.719 19.109 2.352 1 96 18 PRO B N 1
ATOM 1212 C CA . PRO B 1 18 ? 10.023 20.062 1.473 1 96 18 PRO B CA 1
ATOM 1213 C C . PRO B 1 18 ? 8.719 20.578 2.078 1 96 18 PRO B C 1
ATOM 1215 O O . PRO B 1 18 ? 7.965 19.812 2.676 1 96 18 PRO B O 1
ATOM 1218 N N . ALA B 1 19 ? 8.453 21.844 1.892 1 96.56 19 ALA B N 1
ATOM 1219 C CA . ALA B 1 19 ? 7.336 22.531 2.539 1 96.56 19 ALA B CA 1
ATOM 1220 C C . ALA B 1 19 ? 6.008 21.875 2.166 1 96.56 19 ALA B C 1
ATOM 1222 O O . ALA B 1 19 ? 5.125 21.719 3.016 1 96.56 19 ALA B O 1
ATOM 1223 N N . GLY B 1 20 ? 5.879 21.516 0.91 1 97.56 20 GLY B N 1
ATOM 1224 C CA . GLY B 1 20 ? 4.645 20.891 0.461 1 97.56 20 GLY B CA 1
ATOM 1225 C C . GLY B 1 20 ? 4.363 19.562 1.145 1 97.56 20 GLY B C 1
ATOM 1226 O O . GLY B 1 20 ? 3.215 19.266 1.478 1 97.56 20 GLY B O 1
ATOM 1227 N N . LEU B 1 21 ? 5.391 18.766 1.309 1 98.12 21 LEU B N 1
ATOM 1228 C CA . LEU B 1 21 ? 5.242 17.484 1.976 1 98.12 21 LEU B CA 1
ATOM 1229 C C . LEU B 1 21 ? 4.918 17.672 3.453 1 98.12 21 LEU B C 1
ATOM 1231 O O . LEU B 1 21 ? 4.074 16.953 4.004 1 98.12 21 LEU B O 1
ATOM 1235 N N . ALA B 1 22 ? 5.59 18.641 4.043 1 98.19 22 ALA B N 1
ATOM 1236 C CA . ALA B 1 22 ? 5.309 18.969 5.441 1 98.19 22 ALA B CA 1
ATOM 1237 C C . ALA B 1 22 ? 3.85 19.375 5.625 1 98.19 22 ALA B C 1
ATOM 1239 O O . ALA B 1 22 ? 3.189 18.938 6.57 1 98.19 22 ALA B O 1
ATOM 1240 N N . ASP B 1 23 ? 3.439 20.172 4.711 1 98 23 ASP B N 1
ATOM 1241 C CA . ASP B 1 23 ? 2.057 20.625 4.773 1 98 23 ASP B CA 1
ATOM 1242 C C . ASP B 1 23 ? 1.079 19.469 4.602 1 98 23 ASP B C 1
ATOM 1244 O O . ASP B 1 23 ? 0.071 19.391 5.305 1 98 23 ASP B O 1
ATOM 1248 N N . ALA B 1 24 ? 1.338 18.656 3.672 1 98.69 24 ALA B N 1
ATOM 1249 C CA . ALA B 1 24 ? 0.501 17.484 3.439 1 98.69 24 ALA B CA 1
ATOM 1250 C C . ALA B 1 24 ? 0.408 16.609 4.691 1 98.69 24 ALA B C 1
ATOM 1252 O O . ALA B 1 24 ? -0.681 16.172 5.074 1 98.69 24 ALA B O 1
ATOM 1253 N N . CYS B 1 25 ? 1.522 16.391 5.336 1 98.56 25 CYS B N 1
ATOM 1254 C CA . CYS B 1 25 ? 1.564 15.594 6.559 1 98.56 25 CYS B CA 1
ATOM 1255 C C . CYS B 1 25 ? 0.769 16.266 7.672 1 98.56 25 CYS B C 1
ATOM 1257 O O . CYS B 1 25 ? 0.064 15.594 8.43 1 98.56 25 CYS B O 1
ATOM 1259 N N . LEU B 1 26 ? 0.925 17.562 7.742 1 98 26 LEU B N 1
ATOM 1260 C CA . LEU B 1 26 ? 0.186 18.328 8.742 1 98 26 LEU B CA 1
ATOM 1261 C C . LEU B 1 26 ? -1.317 18.141 8.562 1 98 26 LEU B C 1
ATOM 1263 O O . LEU B 1 26 ? -2.035 17.875 9.531 1 98 26 LEU B O 1
ATOM 1267 N N . ARG B 1 27 ? -1.773 18.234 7.359 1 98.19 27 ARG B N 1
ATOM 1268 C CA . ARG B 1 27 ? -3.197 18.125 7.066 1 98.19 27 ARG B CA 1
ATOM 1269 C C . ARG B 1 27 ? -3.713 16.734 7.422 1 98.19 27 ARG B C 1
ATOM 1271 O O . ARG B 1 27 ? -4.707 16.594 8.141 1 98.19 27 ARG B O 1
ATOM 1278 N N . VAL B 1 28 ? -3.037 15.727 7.004 1 98.5 28 VAL B N 1
ATOM 1279 C CA . VAL B 1 28 ? -3.471 14.352 7.266 1 98.5 28 VAL B CA 1
ATOM 1280 C C . VAL B 1 28 ? -3.316 14.039 8.75 1 98.5 28 VAL B C 1
ATOM 1282 O O . VAL B 1 28 ? -4.16 13.359 9.344 1 98.5 28 VAL B O 1
ATOM 1285 N N . GLY B 1 29 ? -2.238 14.555 9.328 1 98.12 29 GLY B N 1
ATOM 1286 C CA . GLY B 1 29 ? -2.041 14.406 10.766 1 98.12 29 GLY B CA 1
ATOM 1287 C C . GLY B 1 29 ? -3.182 14.977 11.586 1 98.12 29 GLY B C 1
ATOM 1288 O O . GLY B 1 29 ? -3.619 14.359 12.562 1 98.12 29 GLY B O 1
ATOM 1289 N N . ARG B 1 30 ? -3.674 16.094 11.195 1 97.75 30 ARG B N 1
ATOM 1290 C CA . ARG B 1 30 ? -4.805 16.719 11.883 1 97.75 30 ARG B CA 1
ATOM 1291 C C . ARG B 1 30 ? -6.039 15.82 11.812 1 97.75 30 ARG B C 1
ATOM 1293 O O . ARG B 1 30 ? -6.746 15.648 12.805 1 97.75 30 ARG B O 1
ATOM 1300 N N . ASP B 1 31 ? -6.25 15.32 10.633 1 98 31 ASP B N 1
ATOM 1301 C CA . ASP B 1 31 ? -7.41 14.453 10.469 1 98 31 ASP B CA 1
ATOM 1302 C C . ASP B 1 31 ? -7.266 13.18 11.305 1 98 31 ASP B C 1
ATOM 1304 O O . ASP B 1 31 ? -8.242 12.703 11.891 1 98 31 ASP B O 1
ATOM 1308 N N . LEU B 1 32 ? -6.078 12.625 11.391 1 97.38 32 LEU B N 1
ATOM 1309 C CA . LEU B 1 32 ? -5.82 11.438 12.195 1 97.38 32 LEU B CA 1
ATOM 1310 C C . LEU B 1 32 ? -6.082 11.711 13.672 1 97.38 32 LEU B C 1
ATOM 1312 O O . LEU B 1 32 ? -6.852 11 14.32 1 97.38 32 LEU B O 1
ATOM 1316 N N . LEU B 1 33 ? -5.492 12.758 14.148 1 96.69 33 LEU B N 1
ATOM 1317 C CA . LEU B 1 33 ? -5.609 13.086 15.562 1 96.69 33 LEU B CA 1
ATOM 1318 C C . LEU B 1 33 ? -7.035 13.492 15.906 1 96.69 33 LEU B C 1
ATOM 1320 O O . LEU B 1 33 ? -7.508 13.234 17.016 1 96.69 33 LEU B O 1
ATOM 1324 N N . GLY B 1 34 ? -7.641 14.016 14.992 1 96.56 34 GLY B N 1
ATOM 1325 C CA . GLY B 1 34 ? -8.992 14.484 15.234 1 96.56 34 GLY B CA 1
ATOM 1326 C C . GLY B 1 34 ? -10.039 13.391 15.148 1 96.56 34 GLY B C 1
ATOM 1327 O O . GLY B 1 34 ? -11.172 13.562 15.602 1 96.56 34 GLY B O 1
ATOM 1328 N N . THR B 1 35 ? -9.727 12.266 14.578 1 96.12 35 THR B N 1
ATOM 1329 C CA . THR B 1 35 ? -10.766 11.273 14.336 1 96.12 35 THR B CA 1
ATOM 1330 C C . THR B 1 35 ? -10.414 9.945 15 1 96.12 35 THR B C 1
ATOM 1332 O O . THR B 1 35 ? -11.289 9.281 15.562 1 96.12 35 THR B O 1
ATOM 1335 N N . ILE B 1 36 ? -9.117 9.562 14.898 1 95.69 36 ILE B N 1
ATOM 1336 C CA . ILE B 1 36 ? -8.789 8.242 15.422 1 95.69 36 ILE B CA 1
ATOM 1337 C C . ILE B 1 36 ? -7.484 8.305 16.203 1 95.69 36 ILE B C 1
ATOM 1339 O O . ILE B 1 36 ? -6.59 7.48 16 1 95.69 36 ILE B O 1
ATOM 1343 N N . PRO B 1 37 ? -7.336 9.18 17.141 1 95.31 37 PRO B N 1
ATOM 1344 C CA . PRO B 1 37 ? -6.082 9.281 17.891 1 95.31 37 PRO B CA 1
ATOM 1345 C C . PRO B 1 37 ? -5.719 7.984 18.609 1 95.31 37 PRO B C 1
ATOM 1347 O O . PRO B 1 37 ? -4.535 7.66 18.75 1 95.31 37 PRO B O 1
ATOM 1350 N N . GLU B 1 38 ? -6.637 7.207 18.953 1 94.69 38 GLU B N 1
ATOM 1351 C CA . GLU B 1 38 ? -6.422 5.996 19.734 1 94.69 38 GLU B CA 1
ATOM 1352 C C . GLU B 1 38 ? -5.844 4.875 18.875 1 94.69 38 GLU B C 1
ATOM 1354 O O . GLU B 1 38 ? -5.352 3.873 19.406 1 94.69 38 GLU B O 1
ATOM 1359 N N . ARG B 1 39 ? -5.926 5.012 17.578 1 93 39 ARG B N 1
ATOM 1360 C CA . ARG B 1 39 ? -5.445 3.979 16.672 1 93 39 ARG B CA 1
ATOM 1361 C C . ARG B 1 39 ? -4.008 4.254 16.234 1 93 39 ARG B C 1
ATOM 1363 O O . ARG B 1 39 ? -3.387 3.424 15.57 1 93 39 ARG B O 1
ATOM 1370 N N . LEU B 1 40 ? -3.514 5.465 16.625 1 93.75 40 LEU B N 1
ATOM 1371 C CA . LEU B 1 40 ? -2.125 5.793 16.312 1 93.75 40 LEU B CA 1
ATOM 1372 C C . LEU B 1 40 ? -1.178 5.129 17.312 1 93.75 40 LEU B C 1
ATOM 1374 O O . LEU B 1 40 ? -1.469 5.074 18.5 1 93.75 40 LEU B O 1
ATOM 1378 N N . PRO B 1 41 ? -0.124 4.582 16.844 1 93.31 41 PRO B N 1
ATOM 1379 C CA . PRO B 1 41 ? 0.834 4.016 17.797 1 93.31 41 PRO B CA 1
ATOM 1380 C C . PRO B 1 41 ? 1.414 5.059 18.734 1 93.31 41 PRO B C 1
ATOM 1382 O O . PRO B 1 41 ? 1.548 6.23 18.375 1 93.31 41 PRO B O 1
ATOM 1385 N N . ALA B 1 42 ? 1.742 4.547 19.953 1 93.88 42 ALA B N 1
ATOM 1386 C CA . ALA B 1 42 ? 2.416 5.422 20.906 1 93.88 42 ALA B CA 1
ATOM 1387 C C . ALA B 1 42 ? 3.713 5.977 20.312 1 93.88 42 ALA B C 1
ATOM 1389 O O . ALA B 1 42 ? 4.527 5.223 19.781 1 93.88 42 ALA B O 1
ATOM 1390 N N . GLY B 1 43 ? 3.859 7.281 20.375 1 94.44 43 GLY B N 1
ATOM 1391 C CA . GLY B 1 43 ? 5.078 7.91 19.891 1 94.44 43 GLY B CA 1
ATOM 1392 C C . GLY B 1 43 ? 5.113 8.07 18.375 1 94.44 43 GLY B C 1
ATOM 1393 O O . GLY B 1 43 ? 6.176 8.312 17.797 1 94.44 43 GLY B O 1
ATOM 1394 N N . PHE B 1 44 ? 3.965 7.953 17.781 1 96.12 44 PHE B N 1
ATOM 1395 C CA . PHE B 1 44 ? 3.863 8.07 16.344 1 96.12 44 PHE B CA 1
ATOM 1396 C C . PHE B 1 44 ? 4.5 9.367 15.852 1 96.12 44 PHE B C 1
ATOM 1398 O O . PHE B 1 44 ? 4.215 10.445 16.391 1 96.12 44 PHE B O 1
ATOM 1405 N N . ARG B 1 45 ? 5.324 9.219 14.773 1 98 45 ARG B N 1
ATOM 1406 C CA . ARG B 1 45 ? 5.93 10.328 14.039 1 98 45 ARG B CA 1
ATOM 1407 C C . ARG B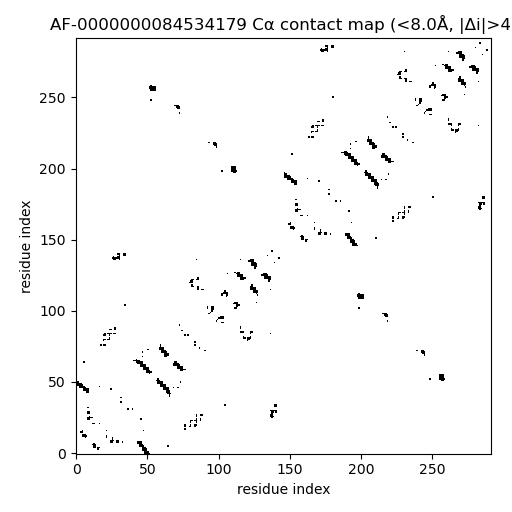 1 45 ? 5.93 10.062 12.539 1 98 45 ARG B C 1
ATOM 1409 O O . ARG B 1 45 ? 5.961 8.906 12.109 1 98 45 ARG B O 1
ATOM 1416 N N . TRP B 1 46 ? 5.828 11.172 11.797 1 98.31 46 TRP B N 1
ATOM 1417 C CA . TRP B 1 46 ? 6.191 11.062 10.391 1 98.31 46 TRP B CA 1
ATOM 1418 C C . TRP B 1 46 ? 7.688 10.812 10.234 1 98.31 46 TRP B C 1
ATOM 1420 O O . TRP B 1 46 ? 8.492 11.258 11.055 1 98.31 46 TRP B O 1
ATOM 1430 N N . MET B 1 47 ? 8.031 10.109 9.117 1 96.88 47 MET B N 1
ATOM 1431 C CA . MET B 1 47 ? 9.438 9.859 8.828 1 96.88 47 MET B CA 1
ATOM 1432 C C . MET B 1 47 ? 9.734 10.094 7.348 1 96.88 47 MET B C 1
ATOM 1434 O O . MET B 1 47 ? 9.023 9.594 6.48 1 96.88 47 MET B O 1
ATOM 1438 N N . LEU B 1 48 ? 10.641 10.945 7.062 1 96.38 48 LEU B N 1
ATOM 1439 C CA . LEU B 1 48 ? 11.234 11.062 5.73 1 96.38 48 LEU B CA 1
ATOM 1440 C C . LEU B 1 48 ? 12.594 10.383 5.676 1 96.38 48 LEU B C 1
ATOM 1442 O O . LEU B 1 48 ? 13.453 10.625 6.531 1 96.38 48 LEU B O 1
ATOM 1446 N N . ALA B 1 49 ? 12.727 9.531 4.758 1 92.88 49 ALA B N 1
ATOM 1447 C CA . ALA B 1 49 ? 13.969 8.797 4.586 1 92.88 49 ALA B CA 1
ATOM 1448 C C . ALA B 1 49 ? 14.43 8.82 3.131 1 92.88 49 ALA B C 1
ATOM 1450 O O . ALA B 1 49 ? 13.68 9.242 2.246 1 92.88 49 ALA B O 1
ATOM 1451 N N . GLU B 1 50 ? 15.617 8.664 2.977 1 88.75 50 GLU B N 1
ATOM 1452 C CA . GLU B 1 50 ? 16.172 8.383 1.656 1 88.75 50 GLU B CA 1
ATOM 1453 C C . GLU B 1 50 ? 16.344 6.883 1.438 1 88.75 50 GLU B C 1
ATOM 1455 O O . GLU B 1 50 ? 16.953 6.195 2.26 1 88.75 50 GLU B O 1
ATOM 1460 N N . GLU B 1 51 ? 15.484 6.539 0.468 1 75.81 51 GLU B N 1
ATOM 1461 C CA . G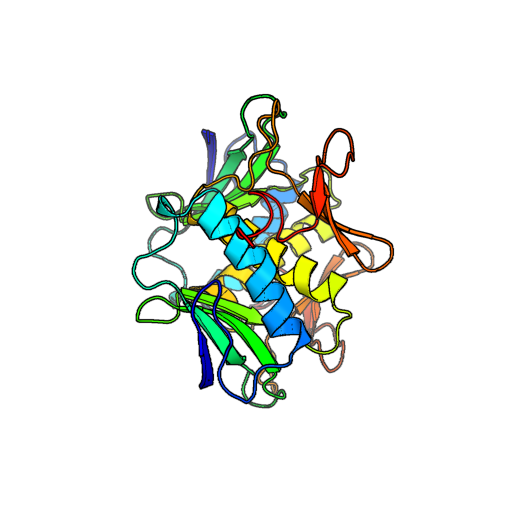LU B 1 51 ? 15.531 5.109 0.173 1 75.81 51 GLU B CA 1
ATOM 1462 C C . GLU B 1 51 ? 15.977 4.855 -1.263 1 75.81 51 GLU B C 1
ATOM 1464 O O . GLU B 1 51 ? 15.578 5.574 -2.18 1 75.81 51 GLU B O 1
ATOM 1469 N N . GLY B 1 52 ? 16.844 4.25 -1.567 1 65.31 52 GLY B N 1
ATOM 1470 C CA . GLY B 1 52 ? 17.219 3.877 -2.924 1 65.31 52 GLY B CA 1
ATOM 1471 C C . GLY B 1 52 ? 18.109 2.65 -2.98 1 65.31 52 GLY B C 1
ATOM 1472 O O . GLY B 1 52 ? 18.797 2.32 -2.004 1 65.31 52 GLY B O 1
ATOM 1473 N N . PRO B 1 53 ? 17.609 1.697 -3.785 1 55.91 53 PRO B N 1
ATOM 1474 C CA . PRO B 1 53 ? 18.562 0.61 -4.027 1 55.91 53 PRO B CA 1
ATOM 1475 C C . PRO B 1 53 ? 19.953 1.114 -4.426 1 55.91 53 PRO B C 1
ATOM 1477 O O . PRO B 1 53 ? 20.094 2.271 -4.824 1 55.91 53 PRO B O 1
ATOM 1480 N N . ASP B 1 54 ? 20.922 0.358 -4.047 1 53.53 54 ASP B N 1
ATOM 1481 C CA . ASP B 1 54 ? 22.266 0.708 -4.508 1 53.53 54 ASP B CA 1
ATOM 1482 C C . ASP B 1 54 ? 22.266 0.99 -6.008 1 53.53 54 ASP B C 1
ATOM 1484 O O . ASP B 1 54 ? 21.75 0.198 -6.797 1 53.53 54 ASP B O 1
ATOM 1488 N N . GLY B 1 55 ? 22.703 2.104 -6.527 1 52.31 55 GLY B N 1
ATOM 1489 C CA . GLY B 1 55 ? 22.891 2.502 -7.914 1 52.31 55 GLY B CA 1
ATOM 1490 C C . GLY B 1 55 ? 21.766 3.387 -8.43 1 52.31 55 GLY B C 1
ATOM 1491 O O . GLY B 1 55 ? 21.859 3.938 -9.531 1 52.31 55 GLY B O 1
ATOM 1492 N N . LEU B 1 56 ? 20.547 3.17 -7.945 1 56.12 56 LEU B N 1
ATOM 1493 C CA . LEU B 1 56 ? 19.531 4.156 -8.32 1 56.12 56 LEU B CA 1
ATOM 1494 C C . LEU B 1 56 ? 19.484 5.289 -7.301 1 56.12 56 LEU B C 1
ATOM 1496 O O . LEU B 1 56 ? 19.828 5.098 -6.137 1 56.12 56 LEU B O 1
ATOM 1500 N N . PRO B 1 57 ? 19.406 6.387 -7.844 1 57.69 57 PRO B N 1
ATOM 1501 C CA . PRO B 1 57 ? 19.344 7.508 -6.902 1 57.69 57 PRO B CA 1
ATOM 1502 C C . PRO B 1 57 ? 18.344 7.27 -5.77 1 57.69 57 PRO B C 1
ATOM 1504 O O . PRO B 1 57 ? 17.234 6.805 -6.008 1 57.69 57 PRO B O 1
ATOM 1507 N N . ALA B 1 58 ? 18.953 7.156 -4.691 1 72.19 58 ALA B N 1
ATOM 1508 C CA . ALA B 1 58 ? 18.094 7.176 -3.508 1 72.19 58 ALA B CA 1
ATOM 1509 C C . ALA B 1 58 ? 17.047 8.297 -3.6 1 72.19 58 ALA B C 1
ATOM 1511 O O . ALA B 1 58 ? 17.344 9.367 -4.129 1 72.19 58 ALA B O 1
ATOM 1512 N N . GLY B 1 59 ? 15.836 7.965 -3.498 1 86.44 59 GLY B N 1
ATOM 1513 C CA . GLY B 1 59 ? 14.805 8.992 -3.471 1 86.44 59 GLY B CA 1
ATOM 1514 C C . GLY B 1 59 ? 14.055 9.047 -2.152 1 86.44 59 GLY B C 1
ATOM 1515 O O . GLY B 1 59 ? 14.25 8.203 -1.281 1 86.44 59 GLY B O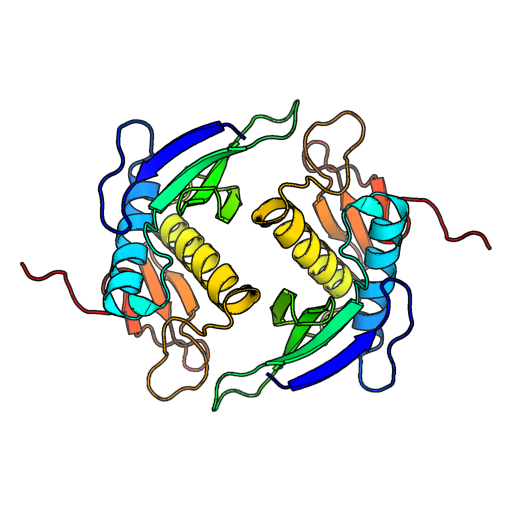 1
ATOM 1516 N N . PRO B 1 60 ? 13.453 10.156 -1.985 1 91.69 60 PRO B N 1
ATOM 1517 C CA . PRO B 1 60 ? 12.742 10.344 -0.719 1 91.69 60 PRO B CA 1
ATOM 1518 C C . PRO B 1 60 ? 11.594 9.352 -0.536 1 91.69 60 PRO B C 1
ATOM 1520 O O . PRO B 1 60 ? 10.914 9 -1.505 1 91.69 60 PRO B O 1
ATOM 1523 N N . ALA B 1 61 ? 11.531 8.852 0.646 1 93.81 61 ALA B N 1
ATOM 1524 C CA . ALA B 1 61 ? 10.422 7.996 1.053 1 93.81 61 ALA B CA 1
ATOM 1525 C C . ALA B 1 61 ? 9.766 8.516 2.33 1 93.81 61 ALA B C 1
ATOM 1527 O O . ALA B 1 61 ? 10.453 8.969 3.248 1 93.81 61 ALA B O 1
ATOM 1528 N N . LEU B 1 62 ? 8.438 8.492 2.314 1 96.38 62 LEU B N 1
ATOM 1529 C CA . LEU B 1 62 ? 7.672 8.922 3.48 1 96.38 62 LEU B CA 1
ATOM 1530 C C . LEU B 1 62 ? 7.086 7.719 4.215 1 96.38 62 LEU B C 1
ATOM 1532 O O . LEU B 1 62 ? 6.609 6.773 3.584 1 96.38 62 LEU B O 1
ATOM 1536 N N . GLY B 1 63 ? 7.078 7.797 5.594 1 96.88 63 GLY B N 1
ATOM 1537 C CA . GLY B 1 63 ? 6.477 6.723 6.367 1 96.88 63 GLY B CA 1
ATOM 1538 C C . GLY B 1 63 ? 6.211 7.105 7.809 1 96.88 63 GLY B C 1
ATOM 1539 O O . GLY B 1 63 ? 6.176 8.289 8.148 1 96.88 63 GLY B O 1
ATOM 1540 N N . TRP B 1 64 ? 5.883 6.039 8.516 1 96.94 64 TRP B N 1
ATOM 1541 C CA . TRP B 1 64 ? 5.617 6.203 9.945 1 96.94 64 TRP B CA 1
ATOM 1542 C C . TRP B 1 64 ? 6.777 5.676 10.781 1 96.94 64 TRP B C 1
ATOM 1544 O O . TRP B 1 64 ? 7.371 4.648 10.453 1 96.94 64 TRP B O 1
ATOM 1554 N N . TRP B 1 65 ? 7.012 6.371 11.852 1 95.62 65 TRP B N 1
ATOM 1555 C CA . TRP B 1 65 ? 7.992 6.035 12.875 1 95.62 65 TRP B CA 1
ATOM 1556 C C . TRP B 1 65 ? 7.332 5.934 14.25 1 95.62 65 TRP B C 1
ATOM 1558 O O . TRP B 1 65 ? 6.473 6.746 14.594 1 95.62 65 TRP B O 1
ATOM 1568 N N . ALA B 1 66 ? 7.66 4.969 15.008 1 95.44 66 ALA B N 1
ATOM 1569 C CA . ALA B 1 66 ? 7.254 4.812 16.406 1 95.44 66 ALA B CA 1
ATOM 1570 C C . ALA B 1 66 ? 8.344 4.133 17.219 1 95.44 66 ALA B C 1
ATOM 1572 O O . ALA B 1 66 ? 8.141 3.033 17.75 1 95.44 66 ALA B O 1
ATOM 1573 N N . GLY B 1 67 ? 9.453 4.77 17.406 1 93.88 67 GLY B N 1
ATOM 1574 C CA . GLY B 1 67 ? 10.641 4.18 18 1 93.88 67 GLY B CA 1
ATOM 1575 C C . GLY B 1 67 ? 11.539 3.479 17 1 93.88 67 GLY B C 1
ATOM 1576 O O . GLY B 1 67 ? 12.758 3.457 17.156 1 93.88 67 GLY B O 1
ATOM 1577 N N . GLU B 1 68 ? 10.898 2.914 15.992 1 93.12 68 GLU B N 1
ATOM 1578 C CA . GLU B 1 68 ? 11.508 2.328 14.797 1 93.12 68 GLU B CA 1
ATOM 1579 C C . GLU B 1 68 ? 10.648 2.562 13.562 1 93.12 68 GLU B C 1
ATOM 1581 O O . GLU B 1 68 ? 9.469 2.912 13.68 1 93.12 68 GLU B O 1
ATOM 1586 N N . PRO B 1 69 ? 11.273 2.504 12.367 1 92.62 69 PRO B N 1
ATOM 1587 C CA . PRO B 1 69 ? 10.43 2.635 11.18 1 92.62 69 PRO B CA 1
ATOM 1588 C C . PRO B 1 69 ? 9.328 1.579 11.117 1 92.62 69 PRO B C 1
ATOM 1590 O O . PRO B 1 69 ? 9.609 0.383 11.227 1 92.62 69 PRO B O 1
ATOM 1593 N N . LEU B 1 70 ? 8.109 2.018 10.891 1 92.25 70 LEU B N 1
ATOM 1594 C CA . LEU B 1 70 ? 6.992 1.081 10.781 1 92.25 70 LEU B CA 1
ATOM 1595 C C . LEU B 1 70 ? 6.742 0.706 9.328 1 92.25 70 LEU B C 1
ATOM 1597 O O . LEU B 1 70 ? 6.535 -0.468 9.008 1 92.25 70 LEU B O 1
ATOM 1601 N N . PHE B 1 71 ? 6.762 1.612 8.445 1 92.62 71 PHE B N 1
ATOM 1602 C CA . PHE B 1 71 ? 6.613 1.439 7 1 92.62 71 PHE B CA 1
ATOM 1603 C C . PHE B 1 71 ? 6.988 2.719 6.262 1 92.62 71 PHE B C 1
ATOM 1605 O O . PHE B 1 71 ? 7.098 3.785 6.871 1 92.62 71 PHE B O 1
ATOM 1612 N N . TRP B 1 72 ? 7.191 2.611 4.98 1 92.56 72 TRP B N 1
ATOM 1613 C CA . TRP B 1 72 ? 7.453 3.781 4.148 1 92.56 72 TRP B CA 1
ATOM 1614 C C . TRP B 1 72 ? 7.133 3.494 2.688 1 92.56 72 TRP B C 1
ATOM 1616 O O . TRP B 1 72 ? 6.938 2.34 2.301 1 92.56 72 TRP B O 1
ATOM 1626 N N . ARG B 1 73 ? 7.02 4.52 1.924 1 91.44 73 ARG B N 1
ATOM 1627 C CA . ARG B 1 73 ? 6.793 4.469 0.483 1 91.44 73 ARG B CA 1
ATOM 1628 C C . ARG B 1 73 ? 7.504 5.621 -0.224 1 91.44 73 ARG B C 1
ATOM 1630 O O . ARG B 1 73 ? 7.539 6.742 0.287 1 91.44 73 ARG B O 1
ATOM 1637 N N . GLY B 1 74 ? 8.102 5.262 -1.299 1 90.5 74 GLY B N 1
ATOM 1638 C CA . GLY B 1 74 ? 8.703 6.312 -2.104 1 90.5 74 GLY B CA 1
ATOM 1639 C C . GLY B 1 74 ? 7.73 7.418 -2.471 1 90.5 74 GLY B C 1
ATOM 1640 O O . GLY B 1 74 ? 6.562 7.148 -2.77 1 90.5 74 GLY B O 1
ATOM 1641 N N . VAL B 1 75 ? 8.273 8.68 -2.412 1 93.56 75 VAL B N 1
ATOM 1642 C CA . VAL B 1 75 ? 7.418 9.82 -2.699 1 93.56 75 VAL B CA 1
ATOM 1643 C C . VAL B 1 75 ? 8.117 10.758 -3.688 1 93.56 75 VAL B C 1
ATOM 1645 O O . VAL B 1 75 ? 9.328 10.977 -3.596 1 93.56 75 VAL B O 1
ATOM 1648 N N . ASP B 1 76 ? 7.355 11.266 -4.676 1 94 76 ASP B N 1
ATOM 1649 C CA . ASP B 1 76 ? 7.805 12.367 -5.523 1 94 76 ASP B CA 1
ATOM 1650 C C . ASP B 1 76 ? 7.488 13.719 -4.883 1 94 76 ASP B C 1
ATOM 1652 O O . ASP B 1 76 ? 6.355 14.195 -4.953 1 94 76 ASP B O 1
ATOM 1656 N N . VAL B 1 77 ? 8.469 14.336 -4.348 1 95.5 77 VAL B N 1
ATOM 1657 C CA . VAL B 1 77 ? 8.281 15.523 -3.521 1 95.5 77 VAL B CA 1
ATOM 1658 C C . VAL B 1 77 ? 8.047 16.734 -4.414 1 95.5 77 VAL B C 1
ATOM 1660 O O . VAL B 1 77 ? 7.785 17.844 -3.92 1 95.5 77 VAL B O 1
ATOM 1663 N N . THR B 1 78 ? 8.117 16.594 -5.703 1 95.81 78 THR B N 1
ATOM 1664 C CA . THR B 1 78 ? 7.934 17.688 -6.633 1 95.81 78 THR B CA 1
ATOM 1665 C C . THR B 1 78 ? 6.473 17.812 -7.055 1 95.81 78 THR B C 1
ATOM 1667 O O . THR B 1 78 ? 6.105 18.734 -7.785 1 95.81 78 THR B O 1
ATOM 1670 N N . LEU B 1 79 ? 5.637 16.875 -6.648 1 97.31 79 LEU B N 1
ATOM 1671 C CA . LEU B 1 79 ? 4.215 16.922 -6.961 1 97.31 79 LEU B CA 1
ATOM 1672 C C . LEU B 1 79 ? 3.582 18.203 -6.414 1 97.31 79 LEU B C 1
ATOM 1674 O O . LEU B 1 79 ? 4.043 18.734 -5.406 1 97.31 79 LEU B O 1
ATOM 1678 N N . PRO B 1 80 ? 2.494 18.672 -7.117 1 97.94 80 PRO B N 1
ATOM 1679 C CA . PRO B 1 80 ? 1.743 19.797 -6.535 1 97.94 80 PRO B CA 1
ATOM 1680 C C . PRO B 1 80 ? 1.193 19.469 -5.148 1 97.94 80 PRO B C 1
ATOM 1682 O O . PRO B 1 80 ? 0.98 18.297 -4.816 1 97.94 80 PRO B O 1
ATOM 1685 N N . ASP B 1 81 ? 0.874 20.484 -4.383 1 97.88 81 ASP B N 1
ATOM 1686 C CA . ASP B 1 81 ? 0.478 20.359 -2.982 1 97.88 81 ASP B CA 1
ATOM 1687 C C . ASP B 1 81 ? -0.711 19.406 -2.832 1 97.88 81 ASP B C 1
ATOM 1689 O O . ASP B 1 81 ? -0.708 18.531 -1.965 1 97.88 81 ASP B O 1
ATOM 1693 N N . ALA B 1 82 ? -1.688 19.594 -3.674 1 98.5 82 ALA B N 1
ATOM 1694 C CA . ALA B 1 82 ? -2.893 18.766 -3.566 1 98.5 82 ALA B CA 1
ATOM 1695 C C . ALA B 1 82 ? -2.576 17.297 -3.807 1 98.5 82 ALA B C 1
ATOM 1697 O O . ALA B 1 82 ? -3.158 16.422 -3.164 1 98.5 82 ALA B O 1
ATOM 1698 N N . ARG B 1 83 ? -1.647 17.047 -4.676 1 98.44 83 ARG B N 1
ATOM 1699 C CA . ARG B 1 83 ? -1.265 15.68 -4.996 1 98.44 83 ARG B CA 1
ATOM 1700 C C . ARG B 1 83 ? -0.399 15.078 -3.891 1 98.44 83 ARG B C 1
ATOM 1702 O O . ARG B 1 83 ? -0.464 13.875 -3.625 1 98.44 83 ARG B O 1
ATOM 1709 N N . LEU B 1 84 ? 0.386 15.867 -3.295 1 98.62 84 LEU B N 1
ATOM 1710 C CA . LEU B 1 84 ? 1.139 15.391 -2.139 1 98.62 84 LEU B CA 1
ATOM 1711 C C . LEU B 1 84 ? 0.201 15 -1 1 98.62 84 LEU B C 1
ATOM 1713 O O . LEU B 1 84 ? 0.389 13.969 -0.36 1 98.62 84 LEU B O 1
ATOM 1717 N N . ALA B 1 85 ? -0.815 15.852 -0.765 1 98.75 85 ALA B N 1
ATOM 1718 C CA . ALA B 1 85 ? -1.799 15.539 0.268 1 98.75 85 ALA B CA 1
ATOM 1719 C C . ALA B 1 85 ? -2.539 14.242 -0.057 1 98.75 85 ALA B C 1
ATOM 1721 O O . ALA B 1 85 ? -2.787 13.422 0.831 1 98.75 85 ALA B O 1
ATOM 1722 N N . LEU B 1 86 ? -2.869 14.109 -1.33 1 98.75 86 LEU B N 1
ATOM 1723 C CA . LEU B 1 86 ? -3.504 12.875 -1.78 1 98.75 86 LEU B CA 1
ATOM 1724 C C . LEU B 1 86 ? -2.598 11.672 -1.529 1 98.75 86 LEU B C 1
ATOM 1726 O O . LEU B 1 86 ? -3.053 10.641 -1.035 1 98.75 86 LEU B O 1
ATOM 1730 N N . PHE B 1 87 ? -1.334 11.805 -1.826 1 97.69 87 PHE B N 1
ATOM 1731 C CA . PHE B 1 87 ? -0.362 10.734 -1.618 1 97.69 87 PHE B CA 1
ATOM 1732 C C . PHE B 1 87 ? -0.297 10.344 -0.147 1 97.69 87 PHE B C 1
ATOM 1734 O O . PHE B 1 87 ? -0.353 9.156 0.188 1 97.69 87 PHE B O 1
ATOM 1741 N N . VAL B 1 88 ? -0.184 11.312 0.686 1 98.62 88 VAL B N 1
ATOM 1742 C CA . VAL B 1 88 ? -0.041 11.047 2.113 1 98.62 88 VAL B CA 1
ATOM 1743 C C . VAL B 1 88 ? -1.309 10.383 2.646 1 98.62 88 VAL B C 1
ATOM 1745 O O . VAL B 1 88 ? -1.237 9.43 3.424 1 98.62 88 VAL B O 1
ATOM 1748 N N . ALA B 1 89 ? -2.436 10.875 2.26 1 98.62 89 ALA B N 1
ATOM 1749 C CA . ALA B 1 89 ? -3.707 10.289 2.68 1 98.62 89 ALA B CA 1
ATOM 1750 C C . ALA B 1 89 ? -3.816 8.836 2.223 1 98.62 89 ALA B C 1
ATOM 1752 O O . ALA B 1 89 ? -4.238 7.965 2.99 1 98.62 89 ALA B O 1
ATOM 1753 N N . ASP B 1 90 ? -3.453 8.602 1.01 1 95.81 90 ASP B N 1
ATOM 1754 C CA . ASP B 1 90 ? -3.471 7.246 0.466 1 95.81 90 ASP B CA 1
ATOM 1755 C C . ASP B 1 90 ? -2.529 6.332 1.244 1 95.81 90 ASP B C 1
ATOM 1757 O O . ASP B 1 90 ? -2.879 5.191 1.553 1 95.81 90 ASP B O 1
ATOM 1761 N N . LEU B 1 91 ? -1.345 6.82 1.458 1 96.19 91 LEU B N 1
ATOM 1762 C CA . LEU B 1 91 ? -0.34 6.086 2.219 1 96.19 91 LEU B CA 1
ATOM 1763 C C . LEU B 1 91 ? -0.898 5.637 3.564 1 96.19 91 LEU B C 1
ATOM 1765 O O . LEU B 1 91 ? -0.785 4.461 3.928 1 96.19 91 LEU B O 1
ATOM 1769 N N . VAL B 1 92 ? -1.545 6.504 4.254 1 97.38 92 VAL B N 1
ATOM 1770 C CA . VAL B 1 92 ? -2.08 6.238 5.586 1 97.38 92 VAL B CA 1
ATOM 1771 C C . VAL B 1 92 ? -3.271 5.289 5.488 1 97.38 92 VAL B C 1
ATOM 1773 O O . VAL B 1 92 ? -3.379 4.336 6.258 1 97.38 92 VAL B O 1
ATOM 1776 N N . GLN B 1 93 ? -4.121 5.492 4.527 1 94.25 93 GLN B N 1
ATOM 1777 C CA . GLN B 1 93 ? -5.293 4.637 4.363 1 94.25 93 GLN B CA 1
ATOM 1778 C C . GLN B 1 93 ? -4.883 3.203 4.035 1 94.25 93 GLN B C 1
ATOM 1780 O O . GLN B 1 93 ? -5.461 2.25 4.562 1 94.25 93 GLN B O 1
ATOM 1785 N N . ASP B 1 94 ? -3.918 3.121 3.18 1 91.19 94 ASP B N 1
ATOM 1786 C CA . ASP B 1 94 ? -3.439 1.793 2.809 1 91.19 94 ASP B CA 1
ATOM 1787 C C . ASP B 1 94 ? -2.922 1.034 4.027 1 91.19 94 ASP B C 1
ATOM 1789 O O . ASP B 1 94 ? -3.201 -0.156 4.191 1 91.19 94 ASP B O 1
ATOM 1793 N N . HIS B 1 95 ? -2.195 1.704 4.832 1 93.62 95 HIS B N 1
ATOM 1794 C CA . HIS B 1 95 ? -1.67 1.083 6.043 1 93.62 95 HIS B CA 1
ATOM 1795 C C . HIS B 1 95 ? -2.795 0.693 6.996 1 93.62 95 HIS B C 1
ATOM 1797 O O . HIS B 1 95 ? -2.85 -0.446 7.465 1 93.62 95 HIS B O 1
ATOM 1803 N N . LEU B 1 96 ? -3.719 1.587 7.273 1 93.25 96 LEU B N 1
ATOM 1804 C CA . LEU B 1 96 ? -4.789 1.354 8.242 1 93.25 96 LEU B CA 1
ATOM 1805 C C . LEU B 1 96 ? -5.707 0.229 7.773 1 93.25 96 LEU B C 1
ATOM 1807 O O . LEU B 1 96 ? -6.051 -0.661 8.555 1 93.25 96 LEU B O 1
ATOM 1811 N N . THR B 1 97 ? -6.035 0.269 6.527 1 87.75 97 THR B N 1
ATOM 1812 C CA . THR B 1 97 ? -6.918 -0.757 5.977 1 87.75 97 THR B CA 1
ATOM 1813 C C . THR B 1 97 ? -6.191 -2.094 5.871 1 87.75 97 THR B C 1
ATOM 1815 O O . THR B 1 97 ? -6.723 -3.131 6.277 1 87.75 97 THR B O 1
ATOM 1818 N N . GLY B 1 98 ? -5.008 -2.066 5.406 1 86.81 98 GLY B N 1
ATOM 1819 C CA . GLY B 1 98 ? -4.297 -3.279 5.043 1 86.81 98 GLY B CA 1
ATOM 1820 C C . GLY B 1 98 ? -3.648 -3.973 6.227 1 86.81 98 GLY B C 1
ATOM 1821 O O . GLY B 1 98 ? -3.486 -5.195 6.227 1 86.81 98 GLY B O 1
ATOM 1822 N N . TYR B 1 99 ? -3.297 -3.205 7.273 1 85.5 99 TYR B N 1
ATOM 1823 C CA . TYR B 1 99 ? -2.469 -3.775 8.328 1 85.5 99 TYR B CA 1
ATOM 1824 C C . TYR B 1 99 ? -3.104 -3.557 9.695 1 85.5 99 TYR B C 1
ATOM 1826 O O . TYR B 1 99 ? -2.914 -4.359 10.609 1 85.5 99 TYR B O 1
ATOM 1834 N N . ALA B 1 100 ? -3.832 -2.484 9.789 1 81.81 100 ALA B N 1
ATOM 1835 C CA . ALA B 1 100 ? -4.461 -2.199 11.078 1 81.81 100 ALA B CA 1
ATOM 1836 C C . ALA B 1 100 ? -5.941 -2.564 11.062 1 81.81 100 ALA B C 1
ATOM 1838 O O . ALA B 1 100 ? -6.605 -2.533 12.102 1 81.81 100 ALA B O 1
ATOM 1839 N N . PHE B 1 101 ? -6.492 -2.857 9.93 1 81.81 101 PHE B N 1
ATOM 1840 C CA . PHE B 1 101 ? -7.883 -3.248 9.734 1 81.81 101 PHE B CA 1
ATOM 1841 C C . PHE B 1 101 ? -8.828 -2.139 10.18 1 81.81 101 PHE B C 1
ATOM 1843 O O . PHE B 1 101 ? -9.82 -2.4 10.859 1 81.81 101 PHE B O 1
ATOM 1850 N N . VAL B 1 102 ? -8.406 -0.974 9.938 1 86.31 102 VAL B N 1
ATOM 1851 C CA . VAL B 1 102 ? -9.172 0.226 10.258 1 86.31 102 VAL B CA 1
ATOM 1852 C C . VAL B 1 102 ? -9.633 0.903 8.969 1 86.31 102 VAL B C 1
ATOM 1854 O O . VAL B 1 102 ? -8.82 1.191 8.094 1 86.31 102 VAL B O 1
ATOM 1857 N N . GLN B 1 103 ? -10.945 1.052 8.875 1 88.06 103 GLN B N 1
ATOM 1858 C CA . GLN B 1 103 ? -11.508 1.842 7.781 1 88.06 103 GLN B CA 1
ATOM 1859 C C . GLN B 1 103 ? -11.523 3.328 8.133 1 88.06 103 GLN B C 1
ATOM 1861 O O . GLN B 1 103 ? -12.258 3.754 9.023 1 88.06 103 GLN B O 1
ATOM 1866 N N . TRP B 1 104 ? -10.711 3.996 7.453 1 93.75 104 TRP B N 1
ATOM 1867 C CA . TRP B 1 104 ? -10.531 5.402 7.793 1 93.75 104 TRP B CA 1
ATOM 1868 C C . TRP B 1 104 ? -10.359 6.25 6.539 1 93.75 104 TRP B C 1
ATOM 1870 O O . TRP B 1 104 ? -9.703 5.828 5.582 1 93.75 104 TRP B O 1
ATOM 1880 N N . PRO B 1 105 ? -10.898 7.613 6.594 1 95.75 105 PRO B N 1
ATOM 1881 C CA . PRO B 1 105 ? -11.82 8.141 7.598 1 95.75 105 PRO B CA 1
ATOM 1882 C C . PRO B 1 105 ? -13.25 7.613 7.418 1 95.75 105 PRO B C 1
ATOM 1884 O O . PRO B 1 105 ? -13.602 7.125 6.344 1 95.75 105 PRO B O 1
ATOM 1887 N N . GLU B 1 106 ? -13.969 7.711 8.484 1 92.56 106 GLU B N 1
ATOM 1888 C CA . GLU B 1 106 ? -15.367 7.285 8.414 1 92.56 106 GLU B CA 1
ATOM 1889 C C . GLU B 1 106 ? -16.156 8.156 7.438 1 92.56 106 GLU B C 1
ATOM 1891 O O . GLU B 1 106 ? -15.984 9.375 7.398 1 92.56 106 GLU B O 1
ATOM 1896 N N . CYS B 1 107 ? -16.953 7.52 6.648 1 93.69 107 CYS B N 1
ATOM 1897 C CA . CYS B 1 107 ? -17.938 8.203 5.828 1 93.69 107 CYS B CA 1
ATOM 1898 C C . CYS B 1 107 ? -19.312 8.188 6.492 1 93.69 107 CYS B C 1
ATOM 1900 O O . CYS B 1 107 ? -19.922 7.129 6.625 1 93.69 107 CYS B O 1
ATOM 1902 N N . PRO B 1 108 ? -19.766 9.352 6.879 1 90.5 108 PRO B N 1
ATOM 1903 C CA . PRO B 1 108 ? -21.031 9.375 7.605 1 90.5 108 PRO B CA 1
ATOM 1904 C C . PRO B 1 108 ? -22.172 8.734 6.82 1 90.5 108 PRO B C 1
ATOM 1906 O O . PRO B 1 108 ? -22.422 9.102 5.668 1 90.5 108 PRO B O 1
ATOM 1909 N N . GLY B 1 109 ? -22.812 7.734 7.469 1 88.31 109 GLY B N 1
ATOM 1910 C CA . GLY B 1 109 ? -23.969 7.082 6.879 1 88.31 109 GLY B CA 1
ATOM 1911 C C . GLY B 1 109 ? -23.594 5.926 5.969 1 88.31 109 GLY B C 1
ATOM 1912 O O . GLY B 1 109 ? -24.469 5.301 5.359 1 88.31 109 GLY B O 1
ATOM 1913 N N . HIS B 1 110 ? -22.344 5.742 5.801 1 89.19 110 HIS B N 1
ATOM 1914 C CA . HIS B 1 110 ? -21.891 4.66 4.93 1 89.19 110 HIS B CA 1
ATOM 1915 C C . HIS B 1 110 ? -20.922 3.736 5.648 1 89.19 110 HIS B C 1
ATOM 1917 O O . HIS B 1 110 ? -20.328 4.121 6.656 1 89.19 110 HIS B O 1
ATOM 1923 N N . THR B 1 111 ? -20.734 2.523 5.176 1 83.69 111 THR B N 1
ATOM 1924 C CA . THR B 1 111 ? -19.828 1.545 5.758 1 83.69 111 THR B CA 1
ATOM 1925 C C . THR B 1 111 ? -18.469 1.589 5.055 1 83.69 111 THR B C 1
ATOM 1927 O O . THR B 1 111 ? -17.547 0.874 5.441 1 83.69 111 THR B O 1
ATOM 1930 N N . HIS B 1 112 ? -18.219 2.375 4.055 1 86.31 112 HIS B N 1
ATOM 1931 C CA . HIS B 1 112 ? -16.953 2.574 3.371 1 86.31 112 HIS B CA 1
ATOM 1932 C C . HIS B 1 112 ? -16.234 3.82 3.887 1 86.31 112 HIS B C 1
ATOM 1934 O O . HIS B 1 112 ? -16.891 4.762 4.352 1 86.31 112 HIS B O 1
ATOM 1940 N N . PRO B 1 113 ? -14.945 3.764 3.848 1 93 113 PRO B N 1
ATOM 1941 C CA . PRO B 1 113 ? -14.25 5.004 4.207 1 93 113 PRO B CA 1
ATOM 1942 C C . PRO B 1 113 ? -14.352 6.074 3.123 1 93 113 PRO B C 1
ATOM 1944 O O . PRO B 1 113 ? -14.602 5.754 1.958 1 93 113 PRO B O 1
ATOM 1947 N N . LEU B 1 114 ? -14.188 7.289 3.543 1 95.56 114 LEU B N 1
ATOM 1948 C CA . LEU B 1 114 ? -13.961 8.336 2.549 1 95.56 114 LEU B CA 1
ATOM 1949 C C . LEU B 1 114 ? -12.68 8.062 1.764 1 95.56 114 LEU B C 1
ATOM 1951 O O . LEU B 1 114 ? -11.75 7.434 2.275 1 95.56 114 LEU B O 1
ATOM 1955 N N . GLU B 1 115 ? -12.68 8.461 0.525 1 96.06 115 GLU B N 1
ATOM 1956 C CA . GLU B 1 115 ? -11.469 8.344 -0.282 1 96.06 115 GLU B CA 1
ATOM 1957 C C . GLU B 1 115 ? -10.828 9.711 -0.523 1 96.06 115 GLU B C 1
ATOM 1959 O O . GLU B 1 115 ? -11.531 10.711 -0.643 1 96.06 115 GLU B O 1
ATOM 1964 N N . PRO B 1 116 ? -9.523 9.75 -0.562 1 98.25 116 PRO B N 1
ATOM 1965 C CA . PRO B 1 116 ? -8.875 11.016 -0.907 1 98.25 116 PRO B CA 1
ATOM 1966 C C . PRO B 1 116 ? -8.852 11.281 -2.41 1 98.25 116 PRO B C 1
ATOM 1968 O O . PRO B 1 116 ? -8.688 10.352 -3.203 1 98.25 116 PRO B O 1
ATOM 1971 N N . VAL B 1 117 ? -9.062 12.539 -2.811 1 98.19 117 VAL B N 1
ATOM 1972 C CA . VAL B 1 117 ? -8.992 12.945 -4.211 1 98.19 117 VAL B CA 1
ATOM 1973 C C . VAL B 1 117 ? -8.359 14.328 -4.316 1 98.19 117 VAL B C 1
ATOM 1975 O O . VAL B 1 117 ? -8.461 15.141 -3.395 1 98.19 117 VAL B O 1
ATOM 1978 N N . ALA B 1 118 ? -7.609 14.5 -5.359 1 98.31 118 ALA B N 1
ATOM 1979 C CA . ALA B 1 118 ? -7.113 15.828 -5.699 1 98.31 118 ALA B CA 1
ATOM 1980 C C . ALA B 1 118 ? -7.926 16.438 -6.836 1 98.31 118 ALA B C 1
ATOM 1982 O O . ALA B 1 118 ? -8.039 15.852 -7.914 1 98.31 118 ALA B O 1
ATOM 1983 N N . ASP B 1 119 ? -8.555 17.578 -6.562 1 96.56 119 ASP B N 1
ATOM 1984 C CA . ASP B 1 119 ? -9.406 18.25 -7.539 1 96.56 119 ASP B CA 1
ATOM 1985 C C . ASP B 1 119 ? -9.188 19.766 -7.504 1 96.56 119 ASP B C 1
ATOM 1987 O O . ASP B 1 119 ? -9.336 20.391 -6.453 1 96.56 119 ASP B O 1
ATOM 1991 N N . ALA B 1 120 ? -8.82 20.312 -8.734 1 95.44 120 ALA B N 1
ATOM 1992 C CA . ALA B 1 120 ? -8.68 21.766 -8.906 1 95.44 120 ALA B CA 1
ATOM 1993 C C . ALA B 1 120 ? -7.727 22.344 -7.863 1 95.44 120 ALA B C 1
ATOM 1995 O O . ALA B 1 120 ? -8.062 23.328 -7.188 1 95.44 120 ALA B O 1
ATOM 1996 N N . GLY B 1 121 ? -6.719 21.672 -7.605 1 96.56 121 GLY B N 1
ATOM 1997 C CA . GLY B 1 121 ? -5.652 22.203 -6.773 1 96.56 121 GLY B CA 1
ATOM 1998 C C . GLY B 1 121 ? -5.895 22 -5.289 1 96.56 121 GLY B C 1
ATOM 1999 O O . GLY B 1 121 ? -5.148 22.531 -4.457 1 96.56 121 GLY B O 1
ATOM 2000 N N . GLU B 1 122 ? -6.918 21.266 -4.977 1 98 122 GLU B N 1
ATOM 2001 C CA . GLU B 1 122 ? -7.238 20.984 -3.58 1 98 122 GLU B CA 1
ATOM 2002 C C . GLU B 1 122 ? -7.453 19.5 -3.352 1 98 122 GLU B C 1
ATOM 2004 O O . GLU B 1 122 ? -7.922 18.781 -4.246 1 98 122 GLU B O 1
ATOM 2009 N N . ALA B 1 123 ? -7.027 19.016 -2.17 1 98.56 123 ALA B N 1
ATOM 2010 C CA . ALA B 1 123 ? -7.254 17.625 -1.793 1 98.56 123 ALA B CA 1
ATOM 2011 C C . ALA B 1 123 ? -8.484 17.5 -0.896 1 98.56 123 ALA B C 1
ATOM 2013 O O . ALA B 1 123 ? -8.641 18.25 0.061 1 98.56 123 ALA B O 1
ATOM 2014 N N . TRP B 1 124 ? -9.297 16.469 -1.241 1 98.69 124 TRP B N 1
ATOM 2015 C CA . TRP B 1 124 ? -10.578 16.312 -0.563 1 98.69 124 TRP B CA 1
ATOM 2016 C C . TRP B 1 124 ? -10.758 14.883 -0.072 1 98.69 124 TRP B C 1
ATOM 2018 O O . TRP B 1 124 ? -10.273 13.938 -0.699 1 98.69 124 TRP B O 1
ATOM 2028 N N . TRP B 1 125 ? -11.477 14.82 1.036 1 98.38 125 TRP B N 1
ATOM 2029 C CA . TRP B 1 125 ? -12.141 13.562 1.373 1 98.38 125 TRP B CA 1
ATOM 2030 C C . TRP B 1 125 ? -13.492 13.461 0.673 1 98.38 125 TRP B C 1
ATOM 2032 O O . TRP B 1 125 ? -14.336 14.344 0.811 1 98.38 125 TRP B O 1
ATOM 2042 N N . ARG B 1 126 ? -13.656 12.398 -0.039 1 98 126 ARG B N 1
ATOM 2043 C CA . ARG B 1 126 ? -14.867 12.25 -0.836 1 98 126 ARG B CA 1
ATOM 2044 C C . ARG B 1 126 ? -15.531 10.906 -0.566 1 98 126 ARG B C 1
ATOM 2046 O O . ARG B 1 126 ? -14.852 9.898 -0.374 1 98 126 ARG B O 1
ATOM 2053 N N . CYS B 1 127 ? -16.844 10.914 -0.564 1 95.81 127 CYS B N 1
ATOM 2054 C CA . CYS B 1 127 ? -17.578 9.656 -0.572 1 95.81 127 CYS B CA 1
ATOM 2055 C C . CYS B 1 127 ? -17.438 8.953 -1.919 1 95.81 127 CYS B C 1
ATOM 2057 O O . CYS B 1 127 ? -17.797 9.516 -2.955 1 95.81 127 CYS B O 1
ATOM 2059 N N . PRO B 1 128 ? -16.922 7.746 -1.891 1 91.38 128 PRO B N 1
ATOM 2060 C CA . PRO B 1 128 ? -16.719 7.094 -3.188 1 91.38 128 PRO B CA 1
ATOM 2061 C C . PRO B 1 128 ? -18.016 6.68 -3.852 1 91.38 128 PRO B C 1
ATOM 2063 O O . PRO B 1 128 ? -18.062 6.438 -5.062 1 91.38 128 PRO B O 1
ATOM 2066 N N . ALA B 1 129 ? -19.031 6.578 -3.117 1 88.31 129 ALA B N 1
ATOM 2067 C CA . ALA B 1 129 ? -20.328 6.168 -3.652 1 88.31 129 ALA B CA 1
ATOM 2068 C C . ALA B 1 129 ? -21.062 7.359 -4.25 1 88.31 129 ALA B C 1
ATOM 2070 O O . ALA B 1 129 ? -21.484 7.316 -5.41 1 88.31 129 ALA B O 1
ATOM 2071 N N . SER B 1 130 ? -21.188 8.438 -3.543 1 92.69 130 SER B N 1
ATOM 2072 C CA . SER B 1 130 ? -21.953 9.594 -3.992 1 92.69 130 SER B CA 1
ATOM 2073 C C . SER B 1 130 ? -21.078 10.594 -4.719 1 92.69 130 SER B C 1
ATOM 2075 O O . SER B 1 130 ? -21.578 11.508 -5.387 1 92.69 130 SER B O 1
ATOM 2077 N N . HIS B 1 131 ? -19.734 10.547 -4.477 1 94.69 131 HIS B N 1
ATOM 2078 C CA . HIS B 1 131 ? -18.734 11.445 -5.043 1 94.69 131 HIS B CA 1
ATOM 2079 C C . HIS B 1 131 ? -18.844 12.844 -4.441 1 94.69 131 HIS B C 1
ATOM 2081 O O . HIS B 1 131 ? -18.266 13.797 -4.977 1 94.69 131 HIS B O 1
ATOM 2087 N N . ARG B 1 132 ? -19.578 12.867 -3.395 1 95.94 132 ARG B N 1
ATOM 2088 C CA . ARG B 1 132 ? -19.656 14.141 -2.678 1 95.94 132 ARG B CA 1
ATOM 2089 C C . ARG B 1 132 ? -18.375 14.414 -1.897 1 95.94 132 ARG B C 1
ATOM 2091 O O . ARG B 1 132 ? -17.891 13.539 -1.183 1 95.94 132 ARG B O 1
ATOM 2098 N N . LYS B 1 133 ? -17.906 15.609 -2.049 1 97.44 133 LYS B N 1
ATOM 2099 C CA . LYS B 1 133 ? -16.766 16.047 -1.255 1 97.44 133 LYS B CA 1
ATOM 2100 C C . LYS B 1 133 ? -17.203 16.5 0.134 1 97.44 133 LYS B C 1
ATOM 2102 O O . LYS B 1 133 ? -17.953 17.484 0.269 1 97.44 133 LYS B O 1
ATOM 2107 N N . LEU B 1 134 ? -16.766 15.828 1.107 1 96.94 134 LEU B N 1
ATOM 2108 C CA . LEU B 1 134 ? -17.219 16.109 2.461 1 96.94 134 LEU B CA 1
ATOM 2109 C C . LEU B 1 134 ? -16.375 17.188 3.117 1 96.94 134 LEU B C 1
ATOM 2111 O O . LEU B 1 134 ? -16.891 18.062 3.812 1 96.94 134 LEU B O 1
ATOM 2115 N N . SER B 1 135 ? -15.031 17.094 2.975 1 97.19 135 SER B N 1
ATOM 2116 C CA . SER B 1 135 ? -14.117 18.016 3.641 1 97.19 135 SER B CA 1
ATOM 2117 C C . SER B 1 135 ? -12.773 18.078 2.918 1 97.19 135 SER B C 1
ATOM 2119 O O . SER B 1 135 ? -12.289 17.078 2.412 1 97.19 135 SER B O 1
ATOM 2121 N N . PRO B 1 136 ? -12.242 19.328 2.893 1 97.88 136 PRO B N 1
ATOM 2122 C CA . PRO B 1 136 ? -10.82 19.328 2.533 1 97.88 136 PRO B CA 1
ATOM 2123 C C . PRO B 1 136 ? -9.977 18.469 3.471 1 97.88 136 PRO B C 1
ATOM 2125 O O . PRO B 1 136 ? -10.281 18.375 4.664 1 97.88 136 PRO B O 1
ATOM 2128 N N . ILE B 1 137 ? -9.023 17.797 2.906 1 98.56 137 ILE B N 1
ATOM 2129 C CA . ILE B 1 137 ? -8.102 17.047 3.758 1 98.56 137 ILE B CA 1
ATOM 2130 C C . ILE B 1 137 ? -7.426 18 4.746 1 98.56 137 ILE B C 1
ATOM 2132 O O . ILE B 1 137 ? -6.918 19.047 4.355 1 98.56 137 ILE B O 1
ATOM 2136 N N . GLY B 1 138 ? -7.469 17.703 6.02 1 98.12 138 GLY B N 1
ATOM 2137 C CA . GLY B 1 138 ? -6.91 18.531 7.082 1 98.12 138 GLY B CA 1
ATOM 2138 C C . GLY B 1 138 ? -7.969 19.234 7.91 1 98.12 138 GLY B C 1
ATOM 2139 O O . GLY B 1 138 ? -7.672 19.75 8.984 1 98.12 138 GLY B O 1
ATOM 2140 N N . LEU B 1 139 ? -9.188 19.141 7.465 1 97.25 139 LEU B N 1
ATOM 2141 C CA . LEU B 1 139 ? -10.234 19.891 8.148 1 97.25 139 LEU B CA 1
ATOM 2142 C C . LEU B 1 139 ? -11.383 18.969 8.539 1 97.25 139 LEU B C 1
ATOM 2144 O O . LEU B 1 139 ? -12.5 19.422 8.797 1 97.25 139 LEU B O 1
ATOM 2148 N N . LEU B 1 140 ? -11.164 17.688 8.523 1 95.31 140 LEU B N 1
ATOM 2149 C CA . LEU B 1 140 ? -12.203 16.703 8.797 1 95.31 140 LEU B CA 1
ATOM 2150 C C . LEU B 1 140 ? -12.781 16.906 10.195 1 95.31 140 LEU B C 1
ATOM 2152 O O . LEU B 1 140 ? -13.992 16.75 10.398 1 95.31 140 LEU B O 1
ATOM 2156 N N . ALA B 1 141 ? -11.938 17.141 11.195 1 90.06 141 ALA B N 1
ATOM 2157 C CA . ALA B 1 141 ? -12.391 17.344 12.57 1 90.06 141 ALA B CA 1
ATOM 2158 C C . ALA B 1 141 ? -12.555 18.828 12.875 1 90.06 141 ALA B C 1
ATOM 2160 O O . ALA B 1 141 ? -12.648 19.219 14.039 1 90.06 141 ALA B O 1
ATOM 2161 N N . GLY B 1 142 ? -12.633 19.547 11.875 1 82.62 142 GLY B N 1
ATOM 2162 C CA . GLY B 1 142 ? -12.758 20.984 12.086 1 82.62 142 GLY B CA 1
ATOM 2163 C C . GLY B 1 142 ? -11.422 21.688 12.234 1 82.62 142 GLY B C 1
ATOM 2164 O O . GLY B 1 142 ? -10.383 21.031 12.375 1 82.62 142 GLY B O 1
ATOM 2165 N N . PRO B 1 143 ? -11.43 22.922 11.891 1 70.62 143 PRO B N 1
ATOM 2166 C CA . PRO B 1 143 ? -10.188 23.703 12.008 1 70.62 143 PRO B CA 1
ATOM 2167 C C . PRO B 1 143 ? -9.641 23.719 13.43 1 70.62 143 PRO B C 1
ATOM 2169 O O . PRO B 1 143 ? -10.398 23.547 14.391 1 70.62 143 PRO B O 1
ATOM 2172 N N . ALA B 1 144 ? -8.32 23.422 13.516 1 58.78 144 ALA B N 1
ATOM 2173 C CA . ALA B 1 144 ? -7.719 23.609 14.836 1 58.78 144 ALA B CA 1
ATOM 2174 C C . ALA B 1 144 ? -8.219 24.891 15.492 1 58.78 144 ALA B C 1
ATOM 2176 O O . ALA B 1 144 ? -8.492 25.875 14.812 1 58.78 144 ALA B O 1
ATOM 2177 N N . PRO B 1 145 ? -8.75 24.734 16.719 1 47.47 145 PRO B N 1
ATOM 2178 C CA . PRO B 1 145 ? -9.211 25.969 17.359 1 47.47 145 PRO B CA 1
ATOM 2179 C C . PRO B 1 145 ? -8.234 27.125 17.172 1 47.47 145 PRO B C 1
ATOM 2181 O O . PRO B 1 145 ? -7.02 26.922 17.125 1 47.47 145 PRO B O 1
ATOM 2184 N N . ALA B 1 146 ? -8.773 28.234 16.609 1 47.56 146 ALA B N 1
ATOM 2185 C CA . ALA B 1 146 ? -8.016 29.469 16.531 1 47.56 146 ALA B CA 1
ATOM 2186 C C . ALA B 1 146 ? -7.461 29.859 17.891 1 47.56 146 ALA B C 1
ATOM 2188 O O . ALA B 1 146 ? -8.07 29.562 18.922 1 47.56 146 ALA B O 1
#

Solvent-accessible surface area (backbone atoms only — not comparable to full-atom values): 15516 Å² total; per-residue (Å²): 122,46,79,70,46,63,28,46,44,73,42,77,61,62,84,89,62,57,66,52,55,47,49,21,44,28,22,45,25,40,29,40,57,54,71,46,51,86,78,52,59,77,73,48,22,39,27,38,26,39,41,45,35,64,86,36,77,56,36,46,19,43,32,40,26,48,98,48,82,60,34,42,43,80,51,71,85,81,51,57,52,20,52,36,29,27,49,51,45,48,54,53,35,49,46,30,44,20,62,64,71,38,73,48,52,78,27,90,98,49,27,43,40,31,37,71,40,62,55,97,77,35,28,28,31,21,36,78,85,80,65,46,73,77,31,51,61,36,38,68,62,43,70,74,82,129,121,46,79,69,45,64,28,47,45,73,42,79,59,62,83,91,62,56,67,51,55,47,48,20,45,28,22,46,26,40,30,40,58,55,71,46,51,85,78,52,60,77,73,48,20,40,28,38,25,39,41,46,34,66,88,36,77,57,38,45,20,44,30,39,26,48,98,47,82,60,34,41,43,78,50,72,84,81,50,56,53,18,52,35,28,28,49,50,44,48,55,51,36,50,46,29,44,20,62,64,71,38,73,49,51,77,26,90,96,51,26,42,40,31,38,70,40,62,54,96,77,36,28,28,30,19,36,77,84,80,62,46,70,76,31,49,62,34,38,68,64,43,69,75,82,126

Organism: Streptomyces rubellomurinus (strain ATCC 31215) (NCBI:txid359131)

Nearest PDB structures (foldseek):
  4rva-assembly1_A  TM=3.252E-01  e=8.766E-01  Escherichia coli
  5a8d-assembly1_A  TM=2.826E-01  e=8.151E+00  Acetivibrio thermocellus
  8bh3-assembly1_G  TM=2.438E-01  e=8.657E+00  Homo sapiens
  4rva-assembly1_A  TM=3.251E-01  e=6.958E-01  Escherichia coli
  5a8d-assembly1_A  TM=2.823E-01  e=8.200E+00  Acetivibrio thermocellus

Secondary structure (DSSP, 8-state):
-EEEEEE-TTSPP-TTS-HHHHHHHHHHHHHHHHH-GGGSPTT-EEEEEEE--TTS--EEEEEEESSSEEEEEE--TTS-HHHHHHHHHHHHHHHIIIII----SB-TTSSSBPEEEEETTEEEEE-TTT--EEEETT-TT-----/-EEEEEE-TTSPP-TTS-HHHHHHHHHHHHHHHHH-GGGSPTT-EEEEEEE--TTS--EEEEEEESSSEEEEEE--TTS-HHHHHHHHHHHHHHHIIIII----SB-TTSSSBPEEEEETTEEEEE-TTT--EEEETT-TT-S---

pLDDT: mean 91.49, std 10.78, range [47.47, 98.75]